Protein AF-A0A978W313-F1 (afdb_monomer_lite)

Secondary structure (DSSP, 8-state):
-HHHHHHTT----B-SSTTSPPB-EEE-SS-EEE---SSHHHHHHHHHHHHHTHHHHHHHHHHHHHHHHHTTTSHHHHHHHHHH-----GGGSS--TTSGGG---B-SSSGGGS---GGGGB-TTSSSB-HHHHHHHB-HHHHHHHHTSPPPSS-PPP----TTSTT----HHHHHHHHTHHHH-S-HHHHHHHHHHHHHHHHHTSTT----TT---SSHHHHHHIIIIIIHHHS-HHHHHHHHHHHHHHHHHHHHHHHHHHHH-PPP-HHHHHHHHHHHHHHHHHHHS-----S------------PPPTT--EEEEEEEEETTEEEEEEEEE-TT--EEEEEEEEE--S-HHHHHHHHHHHHHHHHHHH-

Structure (mmCIF, N/CA/C/O backbone):
data_AF-A0A978W313-F1
#
_entry.id   AF-A0A978W313-F1
#
loop_
_atom_site.group_PDB
_atom_site.id
_atom_site.type_symbol
_atom_site.label_atom_id
_atom_site.label_alt_id
_atom_site.label_comp_id
_atom_site.label_asym_id
_atom_site.label_entity_id
_atom_site.label_seq_id
_atom_site.pdbx_PDB_ins_code
_atom_site.Cartn_x
_atom_site.Cartn_y
_atom_site.Cartn_z
_atom_site.occupancy
_atom_site.B_iso_or_equiv
_atom_site.auth_seq_id
_atom_site.auth_comp_id
_atom_site.auth_asym_id
_atom_site.auth_atom_id
_atom_site.pdbx_PDB_model_num
ATOM 1 N N . MET A 1 1 ? -7.502 -7.778 6.133 1.00 58.84 1 MET A N 1
ATOM 2 C CA . MET A 1 1 ? -8.587 -8.433 5.361 1.00 58.84 1 MET A CA 1
ATOM 3 C C . MET A 1 1 ? -9.186 -9.609 6.117 1.00 58.84 1 MET A C 1
ATOM 5 O O . MET A 1 1 ? -10.379 -9.561 6.375 1.00 58.84 1 MET A O 1
ATOM 9 N N . LEU A 1 2 ? -8.384 -10.589 6.550 1.00 59.09 2 LEU A N 1
ATOM 10 C CA . LEU A 1 2 ? -8.854 -11.732 7.353 1.00 59.09 2 LEU A CA 1
ATOM 11 C C . LEU A 1 2 ? -9.586 -11.301 8.641 1.00 59.09 2 LEU A C 1
ATOM 13 O O . LEU A 1 2 ? -10.737 -11.677 8.829 1.00 59.09 2 LEU A O 1
ATOM 17 N N . ALA A 1 3 ? -9.011 -10.371 9.413 1.00 57.75 3 ALA A N 1
ATOM 18 C CA . ALA A 1 3 ? -9.656 -9.791 10.601 1.00 57.75 3 ALA A CA 1
ATOM 19 C C . ALA A 1 3 ? -11.014 -9.093 10.327 1.00 57.75 3 ALA A C 1
ATOM 21 O O . ALA A 1 3 ? -11.896 -9.071 11.182 1.00 57.75 3 ALA A O 1
ATOM 22 N N . MET A 1 4 ? -11.232 -8.534 9.124 1.00 57.56 4 MET A N 1
ATOM 23 C CA . MET A 1 4 ? -12.534 -7.938 8.767 1.00 57.56 4 MET A CA 1
ATOM 24 C C . MET A 1 4 ? -13.593 -9.003 8.473 1.00 57.56 4 MET A C 1
ATOM 26 O O . MET A 1 4 ? -14.766 -8.793 8.774 1.00 57.56 4 MET A O 1
ATOM 30 N N . GLU A 1 5 ? -13.210 -10.118 7.852 1.00 61.94 5 GLU A N 1
ATOM 31 C CA . GLU A 1 5 ? -14.135 -11.220 7.570 1.00 61.94 5 GLU A CA 1
ATOM 32 C C . GLU A 1 5 ? -14.443 -12.036 8.842 1.00 61.94 5 GLU A C 1
ATOM 34 O O . GLU A 1 5 ? -15.573 -12.494 9.020 1.00 61.94 5 GLU A O 1
ATOM 39 N N . GLU A 1 6 ? -13.491 -12.121 9.775 1.00 64.06 6 GLU A N 1
ATOM 40 C CA . GLU A 1 6 ? -13.690 -12.634 11.136 1.00 64.06 6 GLU A CA 1
ATOM 41 C C . GLU A 1 6 ? -14.713 -11.794 11.915 1.00 64.06 6 GLU A C 1
ATOM 43 O O . GLU A 1 6 ? -15.709 -12.325 12.408 1.00 64.06 6 GLU A O 1
ATOM 48 N N . HIS A 1 7 ? -14.561 -10.465 11.926 1.00 62.34 7 HIS A N 1
ATOM 49 C CA . HIS A 1 7 ? -15.520 -9.565 12.581 1.00 62.34 7 HIS A CA 1
ATOM 50 C C . HIS A 1 7 ? -16.930 -9.640 11.959 1.00 62.34 7 HIS A C 1
ATOM 52 O O . HIS A 1 7 ? -17.936 -9.361 12.613 1.00 62.34 7 HIS A O 1
ATOM 58 N N . ARG A 1 8 ? -17.036 -10.039 10.686 1.00 68.25 8 ARG A N 1
ATOM 59 C CA . ARG A 1 8 ? -18.315 -10.261 9.989 1.00 68.25 8 ARG A CA 1
ATOM 60 C C . ARG A 1 8 ? -18.919 -11.645 10.257 1.00 68.25 8 ARG A C 1
ATOM 62 O O . ARG A 1 8 ? -19.928 -11.972 9.637 1.00 68.25 8 ARG A O 1
ATOM 69 N N . ARG A 1 9 ? -18.314 -12.455 11.142 1.00 62.94 9 ARG A N 1
ATOM 70 C CA . ARG A 1 9 ? -18.667 -13.864 11.413 1.00 62.94 9 ARG A CA 1
ATOM 71 C C . ARG A 1 9 ? -18.740 -14.719 10.147 1.00 62.94 9 ARG A C 1
ATOM 73 O O . ARG A 1 9 ? -19.507 -15.673 10.062 1.00 62.94 9 ARG A O 1
ATOM 80 N N . LYS A 1 10 ? -17.960 -14.356 9.128 1.00 63.09 10 LYS A N 1
ATOM 81 C CA . LYS A 1 10 ? -17.896 -15.097 7.865 1.00 63.09 10 LYS A CA 1
ATOM 82 C C . LYS A 1 10 ? -16.878 -16.233 7.908 1.00 63.09 10 LYS A C 1
ATOM 84 O O . LYS A 1 10 ? -16.939 -17.086 7.026 1.00 63.09 10 LYS A O 1
ATOM 89 N N . PHE A 1 11 ? -16.013 -16.231 8.924 1.00 66.12 11 PHE A N 1
ATOM 90 C CA . PHE A 1 11 ? -15.113 -17.314 9.297 1.00 66.12 11 PHE A CA 1
ATOM 91 C C . PHE A 1 11 ? -15.456 -17.811 10.690 1.00 66.12 11 PHE A C 1
ATOM 93 O O . PHE A 1 11 ? -15.598 -17.018 11.621 1.00 66.12 11 PHE A O 1
ATOM 100 N N . HIS A 1 12 ? -15.598 -19.127 10.810 1.00 71.31 12 HIS A N 1
ATOM 101 C CA . HIS A 1 12 ? -15.967 -19.752 12.071 1.00 71.31 12 HIS A CA 1
ATOM 102 C C . HIS A 1 12 ? -14.754 -20.141 12.915 1.00 71.31 12 HIS A C 1
ATOM 104 O O . HIS A 1 12 ? -14.934 -20.316 14.111 1.00 71.31 12 HIS A O 1
ATOM 110 N N . GLY A 1 13 ? -13.552 -20.246 12.336 1.00 69.69 13 GLY A N 1
ATOM 111 C CA . GLY A 1 13 ? -12.327 -20.590 13.064 1.00 69.69 13 GLY A CA 1
ATOM 112 C C . GLY A 1 13 ? -12.414 -21.902 13.850 1.00 69.69 13 GLY A C 1
ATOM 113 O O . GLY A 1 13 ? -13.346 -22.692 13.690 1.00 69.69 13 GLY A O 1
ATOM 114 N N . ILE A 1 14 ? -11.433 -22.128 14.719 1.00 72.88 14 ILE A N 1
ATOM 115 C CA . ILE A 1 14 ? -11.430 -23.218 15.699 1.00 72.88 14 ILE A CA 1
ATOM 116 C C . ILE A 1 14 ? -11.275 -22.617 17.094 1.00 72.88 14 ILE A C 1
ATOM 118 O O . ILE A 1 14 ? -10.479 -21.706 17.318 1.00 72.88 14 ILE A O 1
ATOM 122 N N . LYS A 1 15 ? -12.049 -23.140 18.047 1.00 70.50 15 LYS A N 1
ATOM 123 C CA . LYS A 1 15 ? -11.804 -22.931 19.473 1.00 70.50 15 LYS A CA 1
ATOM 124 C C . LYS A 1 15 ? -11.028 -24.120 20.005 1.00 70.50 15 LYS A C 1
ATOM 126 O O . LYS A 1 15 ? -11.505 -25.245 19.908 1.00 70.50 15 LYS A O 1
ATOM 131 N N . VAL A 1 16 ? -9.866 -23.857 20.592 1.00 67.38 16 VAL A N 1
ATOM 132 C CA . VAL A 1 16 ? -9.040 -24.901 21.217 1.00 67.38 16 VAL A CA 1
ATOM 133 C C . VAL A 1 16 ? -9.727 -25.452 22.473 1.00 67.38 16 VAL A C 1
ATOM 135 O O . VAL A 1 16 ? -9.708 -26.650 22.717 1.00 67.38 16 VAL A O 1
ATOM 138 N N . VAL A 1 17 ? -10.410 -24.586 23.227 1.00 59.19 17 VAL A N 1
ATOM 139 C CA . VAL A 1 17 ? -11.295 -24.946 24.347 1.00 59.19 17 VAL A CA 1
ATOM 140 C C . VAL A 1 17 ? -12.522 -24.020 24.360 1.00 59.19 17 VAL A C 1
ATOM 142 O O . VAL A 1 17 ? -12.449 -22.924 23.800 1.00 59.19 17 VAL A O 1
ATOM 145 N N . PRO A 1 18 ? -13.655 -24.382 24.995 1.00 59.53 18 PRO A N 1
ATOM 146 C CA . PRO A 1 18 ? -14.904 -23.604 24.915 1.00 59.53 18 PRO A CA 1
ATOM 147 C C . PRO A 1 18 ? -14.772 -22.117 25.299 1.00 59.53 18 PRO A C 1
ATOM 149 O O . PRO A 1 18 ? -15.447 -21.253 24.724 1.00 59.53 18 PRO A O 1
ATOM 152 N N . ILE A 1 19 ? -13.866 -21.834 26.239 1.00 67.69 19 ILE A N 1
ATOM 153 C CA . ILE A 1 19 ? -13.587 -20.508 26.807 1.00 67.69 19 ILE A CA 1
ATOM 154 C C . ILE A 1 19 ? -12.507 -19.758 26.002 1.00 67.69 19 ILE A C 1
ATOM 156 O O . ILE A 1 19 ? -12.371 -18.545 26.132 1.00 67.69 19 ILE A O 1
ATOM 160 N N . ALA A 1 20 ? -11.752 -20.455 25.146 1.00 67.56 20 ALA A N 1
ATOM 161 C CA . ALA A 1 20 ? -10.679 -19.844 24.374 1.00 67.56 20 ALA A CA 1
ATOM 162 C C . ALA A 1 20 ? -11.219 -18.908 23.281 1.00 67.56 20 ALA A C 1
ATOM 164 O O . ALA A 1 20 ? -12.317 -19.132 22.740 1.00 67.56 20 ALA A O 1
ATOM 165 N N . PRO A 1 21 ? -10.432 -17.874 22.928 1.00 67.12 21 PRO A N 1
ATOM 166 C CA . PRO A 1 21 ? -10.720 -17.045 21.772 1.00 67.12 21 PRO A CA 1
ATOM 167 C C . PRO A 1 21 ? -10.776 -17.899 20.502 1.00 67.12 21 PRO A C 1
ATOM 169 O O . PRO A 1 21 ? -10.097 -18.918 20.365 1.00 67.12 21 PRO A O 1
ATOM 172 N N . LEU A 1 22 ? -11.638 -17.479 19.581 1.00 74.00 22 LEU A N 1
ATOM 173 C CA . LEU A 1 22 ? -11.779 -18.097 18.272 1.00 74.00 22 LEU A CA 1
ATOM 174 C C . LEU A 1 22 ? -10.496 -17.851 17.472 1.00 74.00 22 LEU A C 1
ATOM 176 O O . LEU A 1 22 ? -10.120 -16.698 17.283 1.00 74.00 22 LEU A O 1
ATOM 180 N N . VAL A 1 23 ? -9.839 -18.907 16.998 1.00 76.69 23 VAL A N 1
ATOM 181 C CA . VAL A 1 23 ? -8.645 -18.786 16.155 1.00 76.69 23 VAL A CA 1
ATOM 182 C C . VAL A 1 23 ? -9.053 -19.010 14.705 1.00 76.69 23 VAL A C 1
ATOM 184 O O . VAL A 1 23 ? -9.463 -20.107 14.331 1.00 76.69 23 VAL A O 1
ATOM 187 N N . THR A 1 24 ? -8.968 -17.967 13.882 1.00 69.50 24 THR A N 1
ATOM 188 C CA . THR A 1 24 ? -9.291 -18.031 12.443 1.00 69.50 24 THR A CA 1
ATOM 189 C C . THR A 1 24 ? -8.048 -18.015 11.553 1.00 69.50 24 THR A C 1
ATOM 191 O O . THR A 1 24 ? -8.071 -18.530 10.436 1.00 69.50 24 THR A O 1
ATOM 194 N N . HIS A 1 25 ? -6.951 -17.431 12.030 1.00 70.00 25 HIS A N 1
ATOM 195 C CA . HIS A 1 25 ? -5.686 -17.357 11.312 1.00 70.00 25 HIS A CA 1
ATOM 196 C C . HIS A 1 25 ? -4.523 -17.220 12.298 1.00 70.00 25 HIS A C 1
ATOM 198 O O . HIS A 1 25 ? -4.635 -16.509 13.294 1.00 70.00 25 HIS A O 1
ATOM 204 N N . LEU A 1 26 ? -3.407 -17.886 12.006 1.00 71.62 26 LEU A N 1
ATOM 205 C CA . LEU A 1 26 ? -2.127 -17.691 12.684 1.00 71.62 26 LEU A CA 1
ATOM 206 C C . LEU A 1 26 ? -1.134 -17.153 11.660 1.00 71.62 26 LEU A C 1
ATOM 208 O O . LEU A 1 26 ? -0.977 -17.723 10.580 1.00 71.62 26 LEU A O 1
ATOM 212 N N . LEU A 1 27 ? -0.512 -16.028 11.996 1.00 60.97 27 LEU A N 1
ATOM 213 C CA . LEU A 1 27 ? 0.481 -15.360 11.167 1.00 60.97 27 LEU A CA 1
ATOM 214 C C . LEU A 1 27 ? 1.849 -15.583 11.807 1.00 60.97 27 LEU A C 1
ATOM 216 O O . LEU A 1 27 ? 2.130 -15.028 12.868 1.00 60.97 27 LEU A O 1
ATOM 220 N N . PHE A 1 28 ? 2.678 -16.390 11.160 1.00 60.75 28 PHE A N 1
ATOM 221 C CA . PHE A 1 28 ? 4.111 -16.454 11.409 1.00 60.75 28 PHE A CA 1
ATOM 222 C C . PHE A 1 28 ? 4.836 -15.577 10.382 1.00 60.75 28 PHE A C 1
ATOM 224 O O . PHE A 1 28 ? 4.222 -15.049 9.454 1.00 60.75 28 PHE A O 1
ATOM 231 N N . VAL A 1 29 ? 6.140 -15.370 10.573 1.00 39.69 29 VAL A N 1
ATOM 232 C CA . VAL A 1 29 ? 6.944 -14.513 9.684 1.00 39.69 29 VAL A CA 1
ATOM 233 C C . VAL A 1 29 ? 6.924 -15.033 8.241 1.00 39.69 29 VAL A C 1
ATOM 235 O O . VAL A 1 29 ? 6.781 -14.226 7.325 1.00 39.69 29 VAL A O 1
ATOM 238 N N . ASP A 1 30 ? 6.973 -16.357 8.058 1.00 49.28 30 ASP A N 1
ATOM 239 C CA . ASP A 1 30 ? 7.012 -17.001 6.738 1.00 49.28 30 ASP A CA 1
ATOM 240 C C . ASP A 1 30 ? 5.744 -17.816 6.411 1.00 49.28 30 ASP A C 1
ATOM 242 O O . ASP A 1 30 ? 5.423 -18.003 5.237 1.00 49.28 30 ASP A O 1
ATOM 246 N N . ASP A 1 31 ? 4.974 -18.230 7.427 1.00 65.06 31 ASP A N 1
ATOM 247 C CA . ASP A 1 31 ? 3.817 -19.117 7.269 1.00 65.06 31 ASP A CA 1
ATOM 248 C C . ASP A 1 31 ? 2.498 -18.470 7.699 1.00 65.06 31 ASP A C 1
ATOM 250 O O . ASP A 1 31 ? 2.396 -17.793 8.725 1.00 65.06 31 ASP A O 1
ATOM 254 N N . ILE A 1 32 ? 1.437 -18.749 6.940 1.00 70.56 32 ILE A N 1
ATOM 255 C CA . ILE A 1 32 ? 0.066 -18.400 7.315 1.00 70.56 32 ILE A CA 1
ATOM 256 C C . ILE A 1 32 ? -0.742 -19.685 7.436 1.00 70.56 32 ILE A C 1
ATOM 258 O O . ILE A 1 32 ? -0.996 -20.365 6.443 1.00 70.56 32 ILE A O 1
ATOM 262 N N . ILE A 1 33 ? -1.209 -19.980 8.648 1.00 73.75 33 ILE A N 1
ATOM 263 C CA . ILE A 1 33 ? -2.152 -21.074 8.884 1.00 73.75 33 ILE A CA 1
ATOM 264 C C . ILE A 1 33 ? -3.555 -20.478 8.896 1.00 73.75 33 ILE A C 1
ATOM 266 O O . ILE A 1 33 ? -3.909 -19.703 9.786 1.00 73.75 33 ILE A O 1
ATOM 270 N N . LEU A 1 34 ? -4.353 -20.829 7.888 1.00 73.62 34 LEU A N 1
ATOM 271 C CA . LEU A 1 34 ? -5.753 -20.424 7.779 1.00 73.62 34 LEU A CA 1
ATOM 272 C C . LEU A 1 34 ? -6.642 -21.533 8.327 1.00 73.62 34 LEU A C 1
ATOM 274 O O . LEU A 1 34 ? -6.532 -22.687 7.918 1.00 73.62 34 LEU A O 1
ATOM 278 N N . VAL A 1 35 ? -7.531 -21.172 9.248 1.00 74.12 35 VAL A N 1
ATOM 279 C CA . VAL A 1 35 ? -8.344 -22.126 9.996 1.00 74.12 35 VAL A CA 1
ATOM 280 C C . VAL A 1 35 ? -9.823 -21.818 9.773 1.00 74.12 35 VAL A C 1
ATOM 282 O O . VAL A 1 35 ? -10.309 -20.732 10.089 1.00 74.12 35 VAL A O 1
ATOM 285 N N . GLY A 1 36 ? -10.558 -22.786 9.229 1.00 73.19 36 GLY A N 1
ATOM 286 C CA . GLY A 1 36 ? -11.978 -22.650 8.915 1.00 73.19 36 GLY A CA 1
ATOM 287 C C . GLY A 1 36 ? -12.652 -24.002 8.715 1.00 73.19 36 GLY A C 1
ATOM 288 O O . GLY A 1 36 ? -12.003 -25.047 8.737 1.00 73.19 36 GLY A O 1
ATOM 289 N N . ARG A 1 37 ? -13.972 -23.992 8.532 1.00 75.44 37 ARG A N 1
ATOM 290 C CA . ARG A 1 37 ? -14.728 -25.211 8.237 1.00 75.44 37 ARG A CA 1
ATOM 291 C C . ARG A 1 37 ? -14.427 -25.671 6.813 1.00 75.44 37 ARG A C 1
ATOM 293 O O . ARG A 1 37 ? -14.340 -24.860 5.893 1.00 75.44 37 ARG A O 1
ATOM 300 N N . ALA A 1 38 ? -14.366 -26.984 6.619 1.00 78.56 38 ALA A N 1
ATOM 301 C CA . ALA A 1 38 ? -14.218 -27.603 5.305 1.00 78.56 38 ALA A CA 1
ATOM 302 C C . ALA A 1 38 ? -15.540 -27.548 4.510 1.00 78.56 38 ALA A C 1
ATOM 304 O O . ALA A 1 38 ? -16.194 -28.564 4.295 1.00 78.56 38 ALA A O 1
ATOM 305 N N . ASN A 1 39 ? -15.977 -26.347 4.114 1.00 83.56 39 ASN A N 1
ATOM 306 C CA . ASN A 1 39 ? -17.132 -26.154 3.237 1.00 83.56 39 ASN A CA 1
ATOM 307 C C . ASN A 1 39 ? -16.820 -25.177 2.096 1.00 83.56 39 ASN A C 1
ATOM 309 O O . ASN A 1 39 ? -16.032 -24.243 2.246 1.00 83.56 39 ASN A O 1
ATOM 313 N N . VAL A 1 40 ? -17.496 -25.377 0.961 1.00 78.12 40 VAL A N 1
ATOM 314 C CA . VAL A 1 40 ? -17.268 -24.638 -0.295 1.00 78.12 40 VAL A CA 1
ATOM 315 C C . VAL A 1 40 ? -17.395 -23.123 -0.108 1.00 78.12 40 VAL A C 1
ATOM 317 O O . VAL A 1 40 ? -16.664 -22.350 -0.723 1.00 78.12 40 VAL A O 1
ATOM 320 N N . GLN A 1 41 ? -18.298 -22.683 0.766 1.00 76.12 41 GLN A N 1
ATOM 321 C CA . GLN A 1 41 ? -18.595 -21.271 0.968 1.00 76.12 41 GLN A CA 1
ATOM 322 C C . GLN A 1 41 ? -17.488 -20.545 1.750 1.00 76.12 41 GLN A C 1
ATOM 324 O O . GLN A 1 41 ? -17.134 -19.416 1.407 1.00 76.12 41 GLN A O 1
ATOM 329 N N . GLU A 1 42 ? -16.905 -21.185 2.767 1.00 74.50 42 GLU A N 1
ATOM 330 C CA . GLU A 1 42 ? -15.727 -20.682 3.481 1.00 74.50 42 GLU A CA 1
ATOM 331 C C . GLU A 1 42 ? -14.464 -20.781 2.624 1.00 74.50 42 GLU A C 1
ATOM 333 O O . GLU A 1 42 ? -13.702 -19.815 2.566 1.00 74.50 42 GLU A O 1
ATOM 338 N N . SER A 1 43 ? -14.281 -21.874 1.875 1.00 73.81 43 SER A N 1
ATOM 339 C CA . SER A 1 43 ? -13.158 -22.029 0.942 1.00 73.81 43 SER A CA 1
ATOM 340 C C . SER A 1 43 ? -13.157 -20.952 -0.148 1.00 73.81 43 SER A C 1
ATOM 342 O O . SER A 1 43 ? -12.122 -20.335 -0.398 1.00 73.81 43 SER A O 1
ATOM 344 N N . ALA A 1 44 ? -14.312 -20.648 -0.749 1.00 70.81 44 ALA A N 1
ATOM 345 C CA . ALA A 1 44 ? -14.433 -19.587 -1.751 1.00 70.81 44 ALA A CA 1
ATOM 346 C C . ALA A 1 44 ? -14.087 -18.201 -1.179 1.00 70.81 44 ALA A C 1
ATOM 348 O O . ALA A 1 44 ? -13.467 -17.381 -1.854 1.00 70.81 44 ALA A O 1
ATOM 349 N N . ARG A 1 45 ? -14.436 -17.941 0.087 1.00 70.00 45 ARG A N 1
ATOM 350 C CA . ARG A 1 45 ? -14.105 -16.682 0.775 1.00 70.00 45 ARG A CA 1
ATOM 351 C C . ARG A 1 45 ? -12.633 -16.584 1.160 1.00 70.00 45 ARG A C 1
ATOM 353 O O . ARG A 1 45 ? -12.068 -15.497 1.058 1.00 70.00 45 ARG A O 1
ATOM 360 N N . LEU A 1 46 ? -12.008 -17.682 1.590 1.00 70.62 46 LEU A N 1
ATOM 361 C CA . LEU A 1 46 ? -10.556 -17.731 1.806 1.00 70.62 46 LEU A CA 1
ATOM 362 C C . LEU A 1 46 ? -9.822 -17.442 0.500 1.00 70.62 46 LEU A C 1
ATOM 364 O O . LEU A 1 46 ? -8.928 -16.598 0.473 1.00 70.62 46 LEU A O 1
ATOM 368 N N . LEU A 1 47 ? -10.260 -18.069 -0.592 1.00 69.00 47 LEU A N 1
ATOM 369 C CA . LEU A 1 47 ? -9.700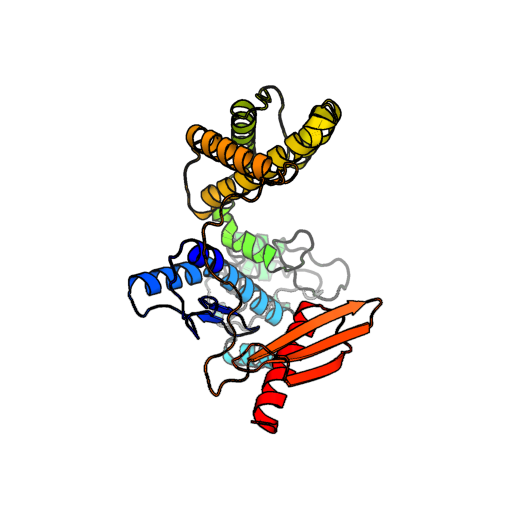 -17.836 -1.915 1.00 69.00 47 LEU A CA 1
ATOM 370 C C . LEU A 1 47 ? -9.864 -16.373 -2.348 1.00 69.00 47 LEU A C 1
ATOM 372 O O . LEU A 1 47 ? -8.923 -15.791 -2.874 1.00 69.00 47 LEU A O 1
ATOM 376 N N . ASP A 1 48 ? -11.008 -15.747 -2.072 1.00 66.38 48 ASP A N 1
ATOM 377 C CA . ASP A 1 48 ? -11.229 -14.322 -2.335 1.00 66.38 48 ASP A CA 1
ATOM 378 C C . ASP A 1 48 ? -10.334 -13.408 -1.472 1.00 66.38 48 ASP A C 1
ATOM 380 O O . ASP A 1 48 ? -9.784 -12.422 -1.955 1.00 66.38 48 ASP A O 1
ATOM 384 N N . CYS A 1 49 ? -10.106 -13.737 -0.196 1.00 66.62 49 CYS A N 1
ATOM 385 C CA . CYS A 1 49 ? -9.126 -13.037 0.648 1.00 66.62 49 CYS A CA 1
ATOM 386 C C . CYS A 1 49 ? -7.701 -13.128 0.086 1.00 66.62 49 CYS A C 1
ATOM 388 O O . CYS A 1 49 ? -6.996 -12.120 0.052 1.00 66.62 49 CYS A O 1
ATOM 390 N N . ILE A 1 50 ? -7.292 -14.318 -0.359 1.00 67.69 50 ILE A N 1
ATOM 391 C CA . ILE A 1 50 ? -5.971 -14.557 -0.954 1.00 67.69 50 ILE A CA 1
ATOM 392 C C . ILE A 1 50 ? -5.854 -13.814 -2.289 1.00 67.69 50 ILE A C 1
ATOM 394 O O . ILE A 1 50 ? -4.855 -13.143 -2.534 1.00 67.69 50 ILE A O 1
ATOM 398 N N . ARG A 1 51 ? -6.899 -13.844 -3.122 1.00 64.00 51 ARG A N 1
ATOM 399 C CA . ARG A 1 51 ? -6.958 -13.104 -4.391 1.00 64.00 5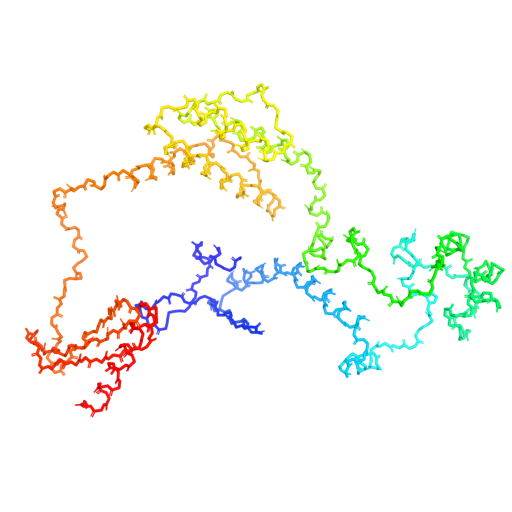1 ARG A CA 1
ATOM 400 C C . ARG A 1 51 ? -6.896 -11.595 -4.184 1.00 64.00 51 ARG A C 1
ATOM 402 O O . ARG A 1 51 ? -6.211 -10.916 -4.934 1.00 64.00 51 ARG A O 1
ATOM 409 N N . ARG A 1 52 ? -7.515 -11.062 -3.129 1.00 63.53 52 ARG A N 1
ATOM 410 C CA . ARG A 1 52 ? -7.376 -9.641 -2.763 1.00 63.53 52 ARG A CA 1
ATOM 411 C C . ARG A 1 52 ? -5.968 -9.279 -2.271 1.00 63.53 52 ARG A C 1
ATOM 413 O O . ARG A 1 52 ? -5.596 -8.112 -2.319 1.00 63.53 52 ARG A O 1
ATOM 420 N N . ALA A 1 53 ? -5.180 -10.250 -1.809 1.00 68.62 53 ALA A N 1
ATOM 421 C CA . ALA A 1 53 ? -3.760 -10.069 -1.508 1.00 68.62 53 ALA A CA 1
ATOM 422 C C . ALA A 1 53 ? -2.853 -10.291 -2.733 1.00 68.62 53 ALA A C 1
ATOM 424 O O . ALA A 1 53 ? -1.658 -10.019 -2.641 1.00 68.62 53 ALA A O 1
ATOM 425 N N . ALA A 1 54 ? -3.389 -10.733 -3.880 1.00 73.25 54 ALA A N 1
ATOM 426 C CA . ALA A 1 54 ? -2.601 -11.002 -5.083 1.00 73.25 54 ALA A CA 1
ATOM 427 C C . ALA A 1 54 ? -1.813 -9.770 -5.542 1.00 73.25 54 ALA A C 1
ATOM 429 O O . ALA A 1 54 ? -0.640 -9.892 -5.878 1.00 73.25 54 ALA A O 1
ATOM 430 N N . ASP A 1 55 ? -2.407 -8.579 -5.454 1.00 71.62 55 ASP A N 1
ATOM 431 C CA . ASP A 1 55 ? -1.731 -7.324 -5.797 1.00 71.62 55 ASP A CA 1
ATOM 432 C C . ASP A 1 55 ? -0.520 -7.045 -4.880 1.00 71.62 55 ASP A C 1
ATOM 434 O O . ASP A 1 55 ? 0.527 -6.575 -5.326 1.00 71.62 55 ASP A O 1
ATOM 438 N N . PHE A 1 56 ? -0.633 -7.372 -3.587 1.00 77.12 56 PHE A N 1
ATOM 439 C CA . PHE A 1 56 ? 0.482 -7.286 -2.638 1.00 77.12 56 PHE A CA 1
ATOM 440 C C . PHE A 1 56 ? 1.537 -8.355 -2.913 1.00 77.12 56 PHE A C 1
ATOM 442 O O . PHE A 1 56 ? 2.727 -8.053 -2.874 1.00 77.12 56 PHE A O 1
ATOM 449 N N . ASN A 1 57 ? 1.121 -9.581 -3.232 1.00 80.12 57 ASN A N 1
ATOM 450 C CA . ASN A 1 57 ? 2.033 -10.663 -3.592 1.00 80.12 57 ASN A CA 1
ATOM 451 C C . ASN A 1 57 ? 2.833 -10.306 -4.850 1.00 80.12 57 ASN A C 1
ATOM 453 O O . ASN A 1 57 ? 4.040 -10.517 -4.875 1.00 80.12 57 ASN A O 1
ATOM 457 N N . LEU A 1 58 ? 2.201 -9.686 -5.849 1.00 81.12 58 LEU A N 1
ATOM 458 C CA . LEU A 1 58 ? 2.881 -9.157 -7.032 1.00 81.12 58 LEU A CA 1
ATOM 459 C C . LEU A 1 58 ? 3.892 -8.062 -6.664 1.00 81.12 58 LEU A C 1
ATOM 461 O O . LEU A 1 58 ? 5.019 -8.084 -7.153 1.00 81.12 58 LEU A O 1
ATOM 465 N N . ALA A 1 59 ? 3.553 -7.157 -5.742 1.00 84.94 59 ALA A N 1
ATOM 466 C CA . ALA A 1 59 ? 4.501 -6.155 -5.252 1.00 84.94 59 ALA A CA 1
ATOM 467 C C . ALA A 1 59 ? 5.685 -6.779 -4.476 1.00 84.94 59 ALA A C 1
ATOM 469 O O . ALA A 1 59 ? 6.817 -6.295 -4.564 1.00 84.94 59 ALA A O 1
ATOM 470 N N . PHE A 1 60 ? 5.462 -7.872 -3.739 1.00 82.44 60 PHE A N 1
ATOM 471 C CA . PHE A 1 60 ? 6.531 -8.637 -3.089 1.00 82.44 60 PHE A CA 1
ATOM 472 C C . PHE A 1 60 ? 7.386 -9.423 -4.089 1.00 82.44 60 PHE A C 1
ATOM 474 O O . PHE A 1 60 ? 8.607 -9.461 -3.935 1.00 82.44 60 PHE A O 1
ATOM 481 N N . LEU A 1 61 ? 6.790 -9.976 -5.145 1.00 83.62 61 LEU A N 1
ATOM 482 C CA . LEU A 1 61 ? 7.527 -10.580 -6.255 1.00 83.62 61 LEU A CA 1
ATOM 483 C C . LEU A 1 61 ? 8.387 -9.535 -6.974 1.00 83.62 61 LEU A C 1
ATOM 485 O O . LEU A 1 61 ? 9.557 -9.796 -7.240 1.00 83.62 61 LEU A O 1
ATOM 489 N N . ALA A 1 62 ? 7.870 -8.322 -7.189 1.00 85.25 62 ALA A N 1
ATOM 490 C CA . ALA A 1 62 ? 8.656 -7.209 -7.718 1.00 85.25 62 ALA A CA 1
ATOM 491 C C . ALA A 1 62 ? 9.835 -6.853 -6.795 1.00 85.25 62 ALA A C 1
ATOM 493 O O . ALA A 1 62 ? 10.940 -6.613 -7.273 1.00 85.25 62 ALA A O 1
ATOM 494 N N . LYS A 1 63 ? 9.651 -6.903 -5.465 1.00 86.56 63 LYS A N 1
ATOM 495 C CA . LYS A 1 63 ? 10.751 -6.735 -4.497 1.00 86.56 63 LYS A CA 1
ATOM 496 C C . LYS A 1 63 ? 11.798 -7.842 -4.619 1.00 86.56 63 LYS A C 1
ATOM 498 O O . LYS A 1 63 ? 12.994 -7.555 -4.527 1.00 86.56 63 LYS A O 1
ATOM 503 N N . LEU A 1 64 ? 11.375 -9.091 -4.811 1.00 84.12 64 LEU A N 1
ATOM 504 C CA . LEU A 1 64 ? 12.287 -10.213 -5.028 1.00 84.12 64 LEU A CA 1
ATOM 505 C C . LEU A 1 64 ? 13.088 -10.007 -6.322 1.00 84.12 64 LEU A C 1
ATOM 507 O O . LEU A 1 64 ? 14.314 -10.075 -6.288 1.00 84.12 64 LEU A O 1
ATOM 511 N N . GLY A 1 65 ? 12.414 -9.651 -7.420 1.00 84.88 65 GLY A N 1
ATOM 512 C CA . GLY A 1 65 ? 13.039 -9.327 -8.705 1.00 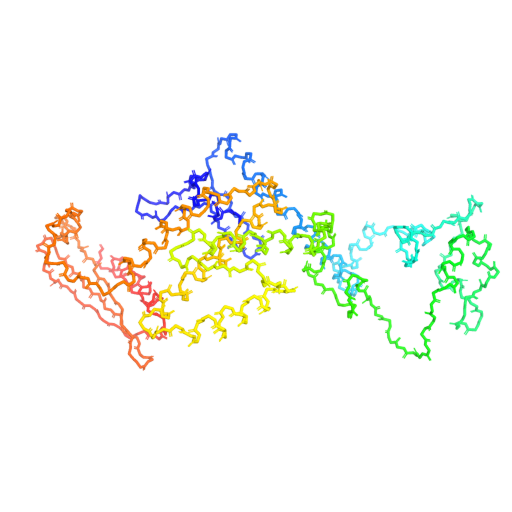84.88 65 GLY A CA 1
ATOM 513 C C . GLY A 1 65 ? 14.025 -8.161 -8.605 1.00 84.88 65 GLY A C 1
ATOM 514 O O . GLY A 1 65 ? 15.162 -8.271 -9.056 1.00 84.88 65 GLY A O 1
ATOM 515 N N . TRP A 1 66 ? 13.650 -7.085 -7.909 1.00 86.50 66 TRP A N 1
ATOM 516 C CA . TRP A 1 66 ? 14.548 -5.967 -7.611 1.00 86.50 66 TRP A CA 1
ATOM 517 C C . TRP A 1 66 ? 15.776 -6.415 -6.812 1.00 86.50 66 TRP A C 1
ATOM 519 O O . TRP A 1 66 ? 16.901 -6.015 -7.099 1.00 86.50 66 TRP A O 1
ATOM 529 N N . THR A 1 67 ? 15.582 -7.292 -5.824 1.00 84.62 67 THR A N 1
ATOM 530 C CA . THR A 1 67 ? 16.679 -7.835 -5.013 1.00 84.62 67 THR A CA 1
ATOM 531 C C . THR A 1 67 ? 17.626 -8.682 -5.859 1.00 84.62 67 THR A C 1
ATOM 533 O O . THR A 1 67 ? 18.837 -8.576 -5.669 1.00 84.62 67 THR A O 1
ATOM 536 N N . MET A 1 68 ? 17.100 -9.479 -6.795 1.00 84.50 68 MET A N 1
ATOM 537 C CA . MET A 1 68 ? 17.901 -10.239 -7.760 1.00 84.50 68 MET A CA 1
ATOM 538 C C . MET A 1 68 ? 18.708 -9.318 -8.675 1.00 84.50 68 MET A C 1
ATOM 540 O O . MET A 1 68 ? 19.887 -9.569 -8.907 1.00 84.50 68 MET A O 1
ATOM 544 N N . ALA A 1 69 ? 18.089 -8.250 -9.179 1.00 82.38 69 ALA A N 1
ATOM 545 C CA . ALA A 1 69 ? 18.748 -7.297 -10.061 1.00 82.38 69 ALA A CA 1
ATOM 546 C C . ALA A 1 69 ? 19.866 -6.534 -9.330 1.00 82.38 69 ALA A C 1
ATOM 548 O O . ALA A 1 69 ? 20.993 -6.482 -9.812 1.00 82.38 69 ALA A O 1
ATOM 549 N N . ALA A 1 70 ? 19.583 -6.016 -8.131 1.00 84.94 70 ALA A N 1
ATOM 550 C CA . ALA A 1 70 ? 20.518 -5.202 -7.355 1.00 84.94 70 ALA A CA 1
ATOM 551 C C . ALA A 1 70 ? 21.616 -6.007 -6.637 1.00 84.94 70 ALA A C 1
ATOM 553 O O . ALA A 1 70 ? 22.607 -5.432 -6.204 1.00 84.94 70 ALA A O 1
ATOM 554 N N . ASN A 1 71 ? 21.445 -7.321 -6.459 1.00 85.88 71 ASN A N 1
ATOM 555 C CA . ASN A 1 71 ? 22.395 -8.167 -5.729 1.00 85.88 71 ASN A CA 1
ATOM 556 C C . ASN A 1 71 ? 22.801 -9.390 -6.554 1.00 85.88 71 ASN A C 1
ATOM 558 O O . ASN A 1 71 ? 22.648 -10.529 -6.103 1.00 85.88 71 ASN A O 1
ATOM 562 N N . ILE A 1 72 ? 23.329 -9.148 -7.754 1.00 81.69 72 ILE A N 1
ATOM 563 C CA . ILE A 1 72 ? 23.764 -10.204 -8.678 1.00 81.69 72 ILE A CA 1
ATOM 564 C C . ILE A 1 72 ? 24.790 -11.166 -8.059 1.00 81.69 72 ILE A C 1
ATOM 566 O O . ILE A 1 72 ? 24.840 -12.337 -8.428 1.00 81.69 72 ILE A O 1
ATOM 570 N N . GLU A 1 73 ? 25.550 -10.698 -7.067 1.00 84.81 73 GLU A N 1
ATOM 571 C CA . GLU A 1 73 ? 26.603 -11.476 -6.419 1.00 84.81 73 GLU A CA 1
ATOM 572 C C . GLU A 1 73 ? 26.104 -12.578 -5.479 1.00 84.81 73 GLU A C 1
ATOM 574 O O . GLU A 1 73 ? 26.849 -13.509 -5.161 1.00 84.81 73 GLU A O 1
ATOM 579 N N . LYS A 1 74 ? 24.843 -12.516 -5.037 1.00 86.75 74 LYS A N 1
ATOM 580 C CA . LYS A 1 74 ? 24.299 -13.509 -4.106 1.00 86.75 74 LYS A CA 1
ATOM 581 C C . LYS A 1 74 ? 24.211 -14.879 -4.782 1.00 86.75 74 LYS A C 1
ATOM 583 O O . LYS A 1 74 ? 23.689 -15.004 -5.885 1.00 86.75 74 LYS A O 1
ATOM 588 N N . ILE A 1 75 ? 24.651 -15.926 -4.079 1.00 88.25 75 ILE A N 1
ATOM 589 C CA . ILE A 1 75 ? 24.728 -17.308 -4.596 1.00 88.25 75 ILE A CA 1
ATOM 590 C C . ILE A 1 75 ? 23.396 -17.771 -5.197 1.00 88.25 75 ILE A C 1
ATOM 592 O O . ILE A 1 75 ? 23.363 -18.265 -6.320 1.00 88.25 75 ILE A O 1
ATOM 596 N N . TRP A 1 76 ? 22.284 -17.554 -4.493 1.00 86.25 76 TRP A N 1
ATOM 597 C CA . TRP A 1 76 ? 20.960 -17.935 -4.988 1.00 86.25 76 TRP A CA 1
ATOM 598 C C . TRP A 1 76 ? 20.572 -17.177 -6.268 1.00 86.25 76 TRP A C 1
ATOM 600 O O . TRP A 1 76 ? 19.942 -17.759 -7.144 1.00 86.25 76 TRP A O 1
ATOM 610 N N . VAL A 1 77 ? 20.995 -15.918 -6.432 1.00 85.88 77 VAL A N 1
ATOM 611 C CA . VAL A 1 77 ? 20.778 -15.147 -7.667 1.00 85.88 77 VAL A CA 1
ATOM 612 C C . VAL A 1 77 ? 21.611 -15.726 -8.803 1.00 85.88 77 VAL A C 1
ATOM 614 O O . VAL A 1 77 ? 21.074 -15.927 -9.888 1.00 85.88 77 VAL A O 1
ATOM 617 N N . LYS A 1 78 ? 22.886 -16.057 -8.557 1.00 84.38 78 LYS A N 1
ATOM 618 C CA . LYS A 1 78 ? 23.758 -16.722 -9.542 1.00 84.38 78 LYS A CA 1
ATOM 619 C C . LYS A 1 78 ? 23.162 -18.051 -10.006 1.00 84.38 78 LYS A C 1
ATOM 621 O O . LYS A 1 78 ? 23.076 -18.292 -11.205 1.00 84.38 78 LYS A O 1
ATOM 626 N N . MET A 1 79 ? 22.678 -18.871 -9.071 1.00 84.56 79 MET A N 1
ATOM 627 C CA . MET A 1 79 ? 22.018 -20.144 -9.379 1.00 84.56 79 MET A CA 1
ATOM 628 C C . MET A 1 79 ? 20.722 -19.953 -10.172 1.00 84.56 79 MET A C 1
ATOM 630 O O . MET A 1 79 ? 20.503 -20.654 -11.157 1.00 84.56 79 MET A O 1
ATOM 634 N N . LEU A 1 80 ? 19.865 -19.004 -9.776 1.00 81.81 80 LEU A N 1
ATOM 635 C CA . LEU A 1 80 ? 18.627 -18.715 -10.504 1.00 81.81 80 LEU A CA 1
ATOM 636 C C . LEU A 1 80 ? 18.911 -18.183 -11.911 1.00 81.81 80 LEU A C 1
ATOM 638 O O . LEU A 1 80 ? 18.264 -18.626 -12.854 1.00 81.81 80 LEU A O 1
ATOM 642 N N . LYS A 1 81 ? 19.893 -17.289 -12.068 1.00 78.12 81 LYS A N 1
ATOM 643 C CA . LYS A 1 81 ? 20.323 -16.799 -13.382 1.00 78.12 81 LYS A CA 1
ATOM 644 C C . LYS A 1 81 ? 20.833 -17.942 -14.252 1.00 78.12 81 LYS A C 1
ATOM 646 O O . LYS A 1 81 ? 20.330 -18.111 -15.350 1.00 78.12 81 LYS A O 1
ATOM 651 N N . ALA A 1 82 ? 21.736 -18.779 -13.745 1.00 80.69 82 ALA A N 1
ATOM 652 C CA . ALA A 1 82 ? 22.261 -19.917 -14.500 1.00 80.69 82 ALA A CA 1
ATOM 653 C C . ALA A 1 82 ? 21.174 -20.934 -14.896 1.00 80.69 82 ALA A C 1
ATOM 655 O O . ALA A 1 82 ? 21.246 -21.537 -15.963 1.00 80.69 82 ALA A O 1
ATOM 656 N N . LYS A 1 83 ? 20.161 -21.134 -14.043 1.00 81.00 83 LYS A N 1
ATOM 657 C CA . LYS A 1 83 ? 19.0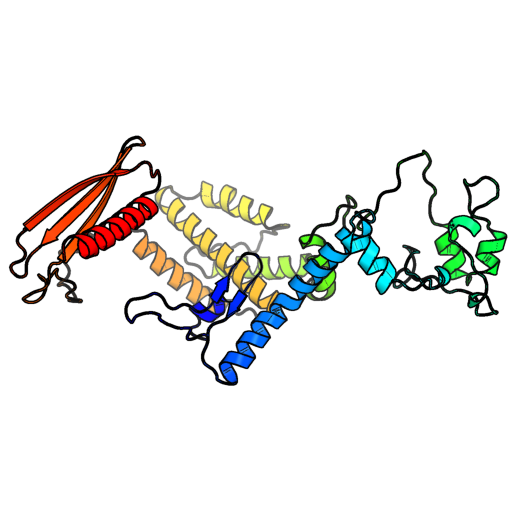80 -22.098 -14.287 1.00 81.00 83 LYS A CA 1
ATOM 658 C C . LYS A 1 83 ? 17.990 -21.569 -15.223 1.00 81.00 83 LYS A C 1
ATOM 660 O O . LYS A 1 83 ? 17.446 -22.345 -16.005 1.00 81.00 83 LYS A O 1
ATOM 665 N N . TYR A 1 84 ? 17.624 -20.294 -15.097 1.00 76.88 84 TYR A N 1
ATOM 666 C CA . TYR A 1 84 ? 16.421 -19.736 -15.726 1.00 76.88 84 TYR A CA 1
ATOM 667 C C . TYR A 1 84 ? 16.696 -18.641 -16.756 1.00 76.88 84 TYR A C 1
ATOM 669 O O . TYR A 1 84 ? 15.873 -18.449 -17.647 1.00 76.88 84 TYR A O 1
ATOM 677 N N . CYS A 1 85 ? 17.822 -17.932 -16.674 1.00 70.06 85 CYS A N 1
ATOM 678 C CA . CYS A 1 85 ? 18.212 -16.978 -17.706 1.00 70.06 85 CYS A CA 1
ATOM 679 C C . CYS A 1 85 ? 19.002 -17.730 -18.779 1.00 70.06 85 CYS A C 1
ATOM 681 O O . CYS A 1 85 ? 20.189 -18.007 -18.615 1.00 70.06 85 CYS A O 1
ATOM 683 N N . ARG A 1 86 ? 18.331 -18.081 -19.877 1.00 66.00 86 ARG A N 1
ATOM 684 C CA . ARG A 1 86 ? 19.020 -18.512 -21.097 1.00 66.00 86 ARG A CA 1
ATOM 685 C C . ARG A 1 86 ? 19.694 -17.292 -21.731 1.00 66.00 86 ARG A C 1
ATOM 687 O O . ARG A 1 86 ? 19.223 -16.169 -21.556 1.00 66.00 86 ARG A O 1
ATOM 694 N N . LEU A 1 87 ? 20.818 -17.512 -22.411 1.00 58.91 87 LEU A N 1
ATOM 695 C CA . LEU A 1 87 ? 21.512 -16.488 -23.197 1.00 58.91 87 LEU A CA 1
ATOM 696 C C . LEU A 1 87 ? 20.662 -16.141 -24.431 1.00 58.91 87 LEU A C 1
ATOM 698 O O . LEU A 1 87 ? 20.987 -16.552 -25.536 1.00 58.91 87 LEU A O 1
ATOM 702 N N . ASP A 1 88 ? 19.548 -15.442 -24.228 1.00 63.56 88 ASP A N 1
ATOM 703 C CA . ASP A 1 88 ? 18.788 -14.836 -25.319 1.00 63.56 88 ASP A CA 1
ATOM 704 C C . ASP A 1 88 ? 19.406 -13.486 -25.691 1.00 63.56 88 ASP A C 1
ATOM 706 O O . ASP A 1 88 ? 19.943 -12.765 -24.839 1.00 63.56 88 ASP A O 1
ATOM 710 N N . SER A 1 89 ? 19.329 -13.154 -26.979 1.00 73.69 89 SER A N 1
ATOM 711 C CA . SER A 1 89 ? 19.830 -11.896 -27.526 1.00 73.69 89 SER A CA 1
ATOM 712 C C . SER A 1 89 ? 19.190 -10.696 -26.827 1.00 73.69 89 SER A C 1
ATOM 714 O O . SER A 1 89 ? 17.970 -10.634 -26.643 1.00 73.69 89 SER A O 1
ATOM 716 N N . PHE A 1 90 ? 20.006 -9.698 -26.466 1.00 79.38 90 PHE A N 1
ATOM 717 C CA . PHE A 1 90 ? 19.507 -8.513 -25.762 1.00 79.38 90 PHE A CA 1
ATOM 718 C C . PHE A 1 90 ? 18.569 -7.637 -26.596 1.00 79.38 90 PHE A C 1
ATOM 720 O O . PHE A 1 90 ? 17.880 -6.766 -26.061 1.00 79.38 90 PHE A O 1
ATOM 727 N N . LEU A 1 91 ? 18.524 -7.902 -27.898 1.00 80.75 91 LEU A N 1
ATOM 728 C CA . LEU A 1 91 ? 17.683 -7.235 -28.877 1.00 80.75 91 LEU A CA 1
ATOM 729 C C . LEU A 1 91 ? 16.188 -7.362 -28.564 1.00 80.75 91 LEU A C 1
ATOM 731 O O . LEU A 1 91 ? 15.427 -6.472 -28.922 1.00 80.75 91 LEU A O 1
ATOM 735 N N . HIS A 1 92 ? 15.778 -8.411 -27.845 1.00 77.69 92 HIS A N 1
ATOM 736 C CA . HIS A 1 92 ? 14.377 -8.637 -27.467 1.00 77.69 92 HIS A CA 1
ATOM 737 C C . HIS A 1 92 ? 14.061 -8.242 -26.015 1.00 77.69 92 HIS A C 1
ATOM 739 O O . HIS A 1 92 ? 12.915 -8.374 -25.570 1.00 77.69 92 HIS A O 1
ATOM 745 N N . TYR A 1 93 ? 15.050 -7.755 -25.252 1.00 78.81 93 TYR A N 1
ATOM 746 C CA . TYR A 1 93 ? 14.847 -7.375 -23.853 1.00 78.81 93 TYR A CA 1
ATOM 747 C C . TYR A 1 93 ? 14.239 -5.970 -23.691 1.00 78.81 93 TYR A C 1
ATOM 749 O O . TYR A 1 93 ? 14.482 -5.074 -24.498 1.00 78.81 93 TYR A O 1
ATOM 757 N N . PRO A 1 94 ? 13.479 -5.742 -22.604 1.00 82.81 94 PRO A N 1
ATOM 758 C CA . PRO A 1 94 ? 12.855 -4.458 -22.302 1.00 82.81 94 PRO A CA 1
ATOM 759 C C . PRO A 1 94 ? 13.857 -3.458 -21.682 1.00 82.81 94 PRO A C 1
ATOM 761 O O . PRO A 1 94 ? 13.815 -3.204 -20.478 1.00 82.81 94 PRO A O 1
ATOM 764 N N . TRP A 1 95 ? 14.800 -2.926 -22.469 1.00 84.50 95 TRP A N 1
ATOM 765 C CA . TRP A 1 95 ? 15.872 -2.039 -21.980 1.00 84.50 95 TRP A CA 1
ATOM 766 C C . TRP A 1 95 ? 15.798 -0.578 -22.459 1.00 84.50 95 TRP A C 1
ATOM 768 O O . TRP A 1 95 ? 16.612 0.234 -22.021 1.00 84.50 95 TRP A O 1
ATOM 778 N N . VAL A 1 96 ? 14.834 -0.206 -23.313 1.00 86.94 96 VAL A N 1
ATOM 779 C CA . VAL A 1 96 ? 14.727 1.147 -23.897 1.00 86.94 96 VAL A CA 1
ATOM 780 C C . VAL A 1 96 ? 13.596 1.949 -23.225 1.00 86.94 96 VAL A C 1
ATOM 782 O O . VAL A 1 96 ? 12.426 1.720 -23.527 1.00 86.94 96 VAL A O 1
ATOM 785 N N . PRO A 1 97 ? 13.893 2.947 -22.361 1.00 81.00 97 PRO A N 1
ATOM 786 C CA . PRO A 1 97 ? 12.898 3.590 -21.488 1.00 81.00 97 PRO A CA 1
ATOM 787 C C . PRO A 1 97 ? 11.722 4.297 -22.180 1.00 81.00 97 PRO A C 1
ATOM 789 O O . PRO A 1 97 ? 10.675 4.481 -21.570 1.00 81.00 97 PRO A O 1
ATOM 792 N N . LYS A 1 98 ? 11.909 4.765 -23.421 1.00 82.19 98 LYS A N 1
ATOM 793 C CA . LYS A 1 98 ? 10.932 5.601 -24.147 1.00 82.19 98 LYS A CA 1
ATOM 794 C C . LYS A 1 98 ? 9.998 4.807 -25.070 1.00 82.19 98 LYS A C 1
ATOM 796 O O . LYS A 1 98 ? 9.193 5.427 -25.758 1.00 82.19 98 LYS A O 1
ATOM 801 N N . LEU A 1 99 ? 10.117 3.480 -25.108 1.00 85.44 99 LEU A N 1
ATOM 802 C CA . LEU A 1 99 ? 9.295 2.605 -25.949 1.00 85.44 99 LEU A CA 1
ATOM 803 C C . LEU A 1 99 ? 8.188 1.923 -25.141 1.00 85.44 99 LEU A C 1
ATOM 805 O O . LEU A 1 99 ? 8.297 1.757 -23.925 1.00 85.44 99 LEU A O 1
ATOM 809 N N . THR A 1 100 ? 7.133 1.489 -25.830 1.00 80.50 100 THR A N 1
ATOM 810 C CA . THR A 1 100 ? 6.088 0.632 -25.255 1.00 80.50 100 THR A CA 1
ATOM 811 C C . THR A 1 100 ? 6.693 -0.671 -24.736 1.00 80.50 100 THR A C 1
ATOM 813 O O . THR A 1 100 ? 7.522 -1.285 -25.409 1.00 80.50 100 THR A O 1
ATOM 816 N N . ASP A 1 101 ? 6.323 -1.068 -23.516 1.00 79.69 101 ASP A N 1
ATOM 817 C CA . ASP A 1 101 ? 6.890 -2.216 -22.786 1.00 79.69 101 ASP A CA 1
ATOM 818 C C . ASP A 1 101 ? 8.422 -2.197 -22.640 1.00 79.69 101 ASP A C 1
ATOM 820 O O . ASP A 1 101 ? 9.036 -3.209 -22.301 1.00 79.69 101 ASP A O 1
ATOM 824 N N . PHE A 1 102 ? 9.042 -1.040 -22.889 1.00 85.88 102 PHE A N 1
ATOM 825 C CA . PHE A 1 102 ? 10.485 -0.822 -22.922 1.00 85.88 102 PHE A CA 1
ATOM 826 C C . PHE A 1 102 ? 11.248 -1.656 -23.966 1.00 85.88 102 PHE A C 1
ATOM 828 O O . PHE A 1 102 ? 12.474 -1.757 -23.888 1.00 85.88 102 PHE A O 1
ATOM 835 N N . ARG A 1 103 ? 10.561 -2.269 -24.939 1.00 86.19 103 ARG A N 1
ATOM 836 C CA . ARG A 1 103 ? 11.173 -3.205 -25.896 1.00 86.19 103 ARG A CA 1
ATOM 837 C C . ARG A 1 103 ? 11.528 -2.518 -27.214 1.00 86.19 103 ARG A C 1
ATOM 839 O O . ARG A 1 103 ? 10.650 -1.902 -27.819 1.00 86.19 103 ARG A O 1
ATOM 846 N N . PRO A 1 104 ? 12.779 -2.632 -27.690 1.00 88.25 104 PRO A N 1
ATOM 847 C CA . PRO A 1 104 ? 13.115 -2.227 -29.043 1.00 88.25 104 PRO A CA 1
ATOM 848 C C . PRO A 1 104 ? 12.583 -3.229 -30.069 1.00 88.25 104 PRO A C 1
ATOM 850 O O . PRO A 1 104 ? 12.295 -4.379 -29.752 1.00 88.25 104 PRO A O 1
ATOM 853 N N . SER A 1 105 ? 12.459 -2.765 -31.309 1.00 87.94 105 SER A N 1
ATOM 854 C CA . SER A 1 105 ? 12.075 -3.559 -32.476 1.00 87.94 105 SER A CA 1
ATOM 855 C C . SER A 1 105 ? 13.299 -3.753 -33.379 1.00 87.94 105 SER A C 1
ATOM 857 O O . SER A 1 105 ? 13.693 -2.807 -34.073 1.00 87.94 105 SER A O 1
ATOM 859 N N . PRO A 1 106 ? 13.950 -4.930 -33.340 1.00 85.75 106 PRO A N 1
ATOM 860 C CA . PRO A 1 106 ? 15.038 -5.271 -34.250 1.00 85.75 106 PRO A CA 1
ATOM 861 C C . PRO A 1 106 ? 14.502 -5.490 -35.665 1.00 85.75 106 PRO A C 1
ATOM 863 O O . PRO A 1 106 ? 13.384 -5.974 -35.851 1.00 85.75 106 PRO A O 1
ATOM 866 N N . ARG A 1 107 ? 15.311 -5.188 -36.679 1.00 85.19 107 ARG A N 1
ATOM 867 C CA . ARG A 1 107 ? 14.975 -5.502 -38.070 1.00 85.19 107 ARG A CA 1
ATOM 868 C C . ARG A 1 107 ? 15.099 -7.014 -38.294 1.00 85.19 107 ARG A C 1
ATOM 870 O O . ARG A 1 107 ? 16.091 -7.625 -37.923 1.00 85.19 107 ARG A O 1
ATOM 877 N N . ALA A 1 108 ? 14.118 -7.635 -38.948 1.00 65.06 108 ALA A N 1
ATOM 878 C CA . ALA A 1 108 ? 13.965 -9.099 -39.026 1.00 65.06 108 ALA A CA 1
ATOM 879 C C . ALA A 1 108 ? 15.051 -9.887 -39.810 1.00 65.06 108 ALA A C 1
ATOM 881 O O . ALA A 1 108 ? 14.902 -11.087 -40.032 1.00 65.06 108 ALA A O 1
ATOM 882 N N . ARG A 1 109 ? 16.133 -9.259 -40.291 1.00 60.34 109 ARG A N 1
ATOM 883 C CA . ARG A 1 109 ? 17.105 -9.921 -41.184 1.00 60.34 109 ARG A CA 1
ATOM 884 C C . ARG A 1 109 ? 18.209 -10.643 -40.410 1.00 60.34 109 ARG A C 1
ATOM 886 O O . ARG A 1 109 ? 19.266 -10.063 -40.212 1.00 60.34 109 ARG A O 1
ATOM 893 N N . GLY A 1 110 ? 17.992 -11.899 -40.017 1.00 60.19 110 GLY A N 1
ATOM 894 C CA . GLY A 1 110 ? 19.067 -12.806 -39.564 1.00 60.19 110 GLY A CA 1
ATOM 895 C C . GLY A 1 110 ? 19.912 -12.307 -38.381 1.00 60.19 110 GLY A C 1
ATOM 896 O O . GLY A 1 110 ? 21.017 -12.796 -38.173 1.00 60.19 110 GLY A O 1
ATOM 897 N N . ILE A 1 111 ? 19.419 -11.318 -37.627 1.00 62.44 111 ILE A N 1
ATOM 898 C CA . ILE A 1 111 ? 20.161 -10.666 -36.538 1.00 62.44 111 ILE A CA 1
ATOM 899 C C . ILE A 1 111 ? 20.201 -11.564 -35.292 1.00 62.44 111 ILE A C 1
ATOM 901 O O . ILE A 1 111 ? 21.135 -11.481 -34.499 1.00 62.44 111 ILE A O 1
ATOM 905 N N . ASP A 1 112 ? 19.227 -12.467 -35.145 1.00 60.00 112 ASP A N 1
ATOM 906 C CA . ASP A 1 112 ? 19.134 -13.384 -34.003 1.00 60.00 112 ASP A CA 1
ATOM 907 C C . ASP A 1 112 ? 20.313 -14.376 -33.921 1.00 60.00 112 ASP A C 1
ATOM 909 O O . ASP A 1 112 ? 20.622 -14.854 -32.831 1.00 60.00 112 ASP A O 1
ATOM 913 N N . ASP A 1 113 ? 21.023 -14.617 -35.032 1.00 59.06 113 ASP A N 1
ATOM 914 C CA . ASP A 1 113 ? 22.217 -15.476 -35.084 1.00 59.06 113 ASP A CA 1
ATOM 915 C C . ASP A 1 113 ? 23.522 -14.731 -34.742 1.00 59.06 113 ASP A C 1
ATOM 917 O O . ASP A 1 113 ? 24.585 -15.346 -34.622 1.00 59.06 113 ASP A O 1
ATOM 921 N N . ILE A 1 114 ? 23.475 -13.403 -34.583 1.00 63.25 114 ILE A N 1
ATOM 922 C CA . ILE A 1 114 ? 24.658 -12.594 -34.286 1.00 63.25 114 ILE A CA 1
ATOM 923 C C . ILE A 1 114 ? 24.793 -12.467 -32.758 1.00 63.25 114 ILE A C 1
ATOM 925 O O . ILE A 1 114 ? 23.913 -11.886 -32.117 1.00 63.25 114 ILE A O 1
ATOM 929 N N . PRO A 1 115 ? 25.899 -12.937 -32.143 1.00 64.19 115 PRO A N 1
ATOM 930 C CA . PRO A 1 115 ? 26.149 -12.795 -30.710 1.00 64.19 115 PRO A CA 1
ATOM 931 C C . PRO A 1 115 ? 26.570 -11.355 -30.379 1.00 64.19 115 PRO A C 1
ATOM 933 O O . PRO A 1 115 ? 27.713 -11.077 -30.018 1.00 64.19 115 PRO A O 1
ATOM 936 N N . LEU A 1 116 ? 25.642 -10.415 -30.543 1.00 72.06 116 LEU A N 1
ATOM 937 C CA . LEU A 1 116 ? 25.813 -9.018 -30.171 1.00 72.06 116 LEU A CA 1
ATOM 938 C C . LEU A 1 116 ? 25.574 -8.858 -28.669 1.00 72.06 116 LEU A C 1
ATOM 940 O O . LEU A 1 116 ? 24.559 -9.299 -28.127 1.00 72.06 116 LEU A O 1
ATOM 944 N N . MET A 1 117 ? 26.489 -8.169 -27.998 1.00 74.00 117 MET A N 1
ATOM 945 C CA . MET A 1 117 ? 26.277 -7.612 -26.667 1.00 74.00 117 MET A CA 1
ATOM 946 C C . MET A 1 117 ? 25.896 -6.135 -26.784 1.00 74.00 117 MET A C 1
ATOM 948 O O . MET A 1 117 ? 26.202 -5.470 -27.772 1.00 74.00 117 MET A O 1
ATOM 952 N N . ALA A 1 118 ? 25.268 -5.587 -25.743 1.00 77.19 118 ALA A N 1
ATOM 953 C CA . ALA A 1 118 ? 24.935 -4.162 -25.698 1.00 77.19 118 ALA A CA 1
ATOM 954 C C . ALA A 1 118 ? 26.174 -3.258 -25.866 1.00 77.19 118 ALA A C 1
ATOM 956 O O . ALA A 1 118 ? 26.068 -2.156 -26.397 1.00 77.19 118 ALA A O 1
ATOM 957 N N . ASP A 1 119 ? 27.353 -3.742 -25.463 1.00 79.94 119 ASP A N 1
ATOM 958 C CA . ASP A 1 119 ? 28.626 -3.029 -25.609 1.00 79.94 119 ASP A CA 1
ATOM 959 C C . ASP A 1 119 ? 29.042 -2.850 -27.078 1.00 79.94 119 ASP A C 1
ATOM 961 O O . ASP A 1 119 ? 29.659 -1.850 -27.429 1.00 79.94 119 ASP A O 1
ATOM 965 N N . ASN A 1 120 ? 28.617 -3.751 -27.971 1.00 83.81 120 ASN A N 1
ATOM 966 C CA . ASN A 1 120 ? 28.889 -3.641 -29.404 1.00 83.81 120 ASN A CA 1
ATOM 967 C C . ASN A 1 120 ? 28.163 -2.461 -30.066 1.00 83.81 120 ASN A C 1
ATOM 969 O O . ASN A 1 120 ? 28.563 -2.040 -31.145 1.00 83.81 120 ASN A O 1
ATOM 973 N N . LEU A 1 121 ? 27.112 -1.918 -29.437 1.00 85.06 121 LEU A N 1
ATOM 974 C CA . LEU A 1 121 ? 26.408 -0.728 -29.928 1.00 85.06 121 LEU A CA 1
ATOM 975 C C . LEU A 1 121 ? 27.169 0.577 -29.637 1.00 85.06 121 LEU A C 1
ATOM 977 O O . LEU A 1 121 ? 26.738 1.645 -30.080 1.00 85.06 121 LEU A O 1
ATOM 981 N N . LYS A 1 122 ? 28.273 0.522 -28.884 1.00 84.31 122 LYS A N 1
ATOM 982 C CA . LYS A 1 122 ? 29.102 1.691 -28.582 1.00 84.31 122 LYS A CA 1
ATOM 983 C C . LYS A 1 122 ? 30.020 2.039 -29.752 1.00 84.31 122 LYS A C 1
ATOM 985 O O . LYS A 1 122 ? 30.458 1.181 -30.514 1.00 84.31 122 LYS A O 1
ATOM 990 N N . SER A 1 123 ? 30.309 3.327 -29.885 1.00 84.31 123 SER A N 1
ATOM 991 C CA . SER A 1 123 ? 31.392 3.836 -30.725 1.00 84.31 123 SER A CA 1
ATOM 992 C C . SER A 1 123 ? 32.749 3.353 -30.194 1.00 84.31 123 SER A C 1
ATOM 994 O O . SER A 1 123 ? 32.878 2.972 -29.030 1.00 84.31 123 SER A O 1
ATOM 996 N N . GLN A 1 124 ? 33.781 3.402 -31.040 1.00 79.25 124 GLN A N 1
ATOM 997 C CA . GLN A 1 124 ? 35.165 3.082 -30.660 1.00 79.25 124 GLN A CA 1
ATOM 998 C C . GLN A 1 124 ? 35.689 3.966 -29.515 1.00 79.25 124 GLN A C 1
ATOM 1000 O O . GLN A 1 124 ? 36.602 3.563 -28.801 1.00 79.25 124 GLN A O 1
ATOM 1005 N N . ASP A 1 125 ? 35.104 5.153 -29.326 1.00 76.50 125 ASP A N 1
ATOM 1006 C CA . ASP A 1 125 ? 35.419 6.058 -28.217 1.00 76.50 125 ASP A CA 1
ATOM 1007 C C . ASP A 1 125 ? 34.837 5.604 -26.861 1.00 76.50 125 ASP A C 1
ATOM 1009 O O . ASP A 1 125 ? 35.226 6.138 -25.823 1.00 76.50 125 ASP A O 1
ATOM 1013 N N . GLY A 1 126 ? 33.899 4.647 -26.854 1.00 75.31 126 GLY A N 1
ATOM 1014 C CA . GLY A 1 126 ? 33.187 4.163 -25.668 1.00 75.31 126 GLY A CA 1
ATOM 1015 C C . GLY A 1 126 ? 32.261 5.186 -24.991 1.00 75.31 126 GLY A C 1
ATOM 1016 O O . GLY A 1 126 ? 31.662 4.871 -23.962 1.00 75.31 126 GLY A O 1
ATOM 1017 N N . LEU A 1 127 ? 32.136 6.394 -25.547 1.00 76.69 127 LEU A N 1
ATOM 1018 C CA . LEU A 1 127 ? 31.421 7.541 -24.972 1.00 76.69 127 LEU A CA 1
ATOM 1019 C C . LEU A 1 127 ? 30.181 7.936 -25.779 1.00 76.69 127 LEU A C 1
ATOM 1021 O O . LEU A 1 127 ? 29.408 8.794 -25.346 1.00 76.69 127 LEU A O 1
ATOM 1025 N N . SER A 1 128 ? 29.986 7.333 -26.950 1.00 83.50 128 SER A N 1
ATOM 1026 C CA . SER A 1 128 ? 28.843 7.592 -27.815 1.00 83.50 128 SER A CA 1
ATOM 1027 C C . SER A 1 128 ? 28.263 6.308 -28.416 1.00 83.50 128 SER A C 1
ATOM 1029 O O . SER A 1 128 ? 28.872 5.237 -28.384 1.00 83.50 128 SER A O 1
ATOM 1031 N N . TRP A 1 129 ? 27.041 6.401 -28.945 1.00 88.38 129 TRP A N 1
ATOM 1032 C CA . TRP A 1 129 ? 26.426 5.313 -29.708 1.00 88.38 129 TRP A CA 1
ATOM 1033 C C . TRP A 1 129 ? 27.052 5.225 -31.100 1.00 88.38 129 TRP A C 1
ATOM 1035 O O . TRP A 1 129 ? 27.264 6.251 -31.747 1.00 88.38 129 TRP A O 1
ATOM 1045 N N . ASN A 1 130 ? 27.254 4.009 -31.606 1.00 89.25 130 ASN A N 1
ATOM 1046 C CA . ASN A 1 130 ? 27.521 3.797 -33.023 1.00 89.25 130 ASN A CA 1
ATOM 1047 C C . ASN A 1 130 ? 26.219 4.017 -33.810 1.00 89.25 130 ASN A C 1
ATOM 1049 O O . ASN A 1 130 ? 25.362 3.137 -33.899 1.00 89.25 130 ASN A O 1
ATOM 1053 N N . VAL A 1 131 ? 26.049 5.235 -34.328 1.00 88.69 131 VAL A N 1
ATOM 1054 C CA . VAL A 1 131 ? 24.804 5.686 -34.966 1.00 88.69 131 VAL A CA 1
ATOM 1055 C C . VAL A 1 131 ? 24.429 4.821 -36.166 1.00 88.69 131 VAL A C 1
ATOM 1057 O O . VAL A 1 131 ? 23.249 4.513 -36.341 1.00 88.69 131 VAL A O 1
ATOM 1060 N N . ASP A 1 132 ? 25.414 4.427 -36.969 1.00 88.62 132 ASP A N 1
ATOM 1061 C CA . ASP A 1 132 ? 25.188 3.649 -38.184 1.00 88.62 132 ASP A CA 1
ATOM 1062 C C . ASP A 1 132 ? 24.732 2.231 -37.833 1.00 88.62 132 ASP A C 1
ATOM 1064 O O . ASP A 1 132 ? 23.690 1.784 -38.312 1.00 88.62 132 ASP A O 1
ATOM 1068 N N . LEU A 1 133 ? 25.419 1.587 -36.885 1.00 87.12 133 LEU A N 1
ATOM 1069 C CA . LEU A 1 133 ? 25.071 0.246 -36.416 1.00 87.12 133 LEU A CA 1
ATOM 1070 C C . LEU A 1 133 ? 23.690 0.202 -35.740 1.00 87.12 133 LEU A C 1
ATOM 1072 O O . LEU A 1 133 ? 22.906 -0.717 -35.967 1.00 87.12 133 LEU A O 1
ATOM 1076 N N . VAL A 1 134 ? 23.343 1.212 -34.934 1.00 87.75 134 VAL A N 1
ATOM 1077 C CA . VAL A 1 134 ? 22.019 1.290 -34.290 1.00 87.75 134 VAL A CA 1
ATOM 1078 C C . VAL A 1 134 ? 20.901 1.425 -35.331 1.00 87.75 134 VAL A C 1
ATOM 1080 O O . VAL A 1 134 ? 19.856 0.791 -35.192 1.00 87.75 134 VAL A O 1
ATOM 1083 N N . LYS A 1 135 ? 21.104 2.223 -36.386 1.00 88.81 135 LYS A N 1
ATOM 1084 C CA . LYS A 1 135 ? 20.123 2.375 -37.476 1.00 88.81 135 LYS A CA 1
ATOM 1085 C C . LYS A 1 135 ? 20.023 1.137 -38.369 1.00 88.81 135 LYS A C 1
ATOM 1087 O O . LYS A 1 135 ? 18.966 0.904 -38.953 1.00 88.81 135 LYS A O 1
ATOM 1092 N N . GLU A 1 136 ? 21.103 0.370 -38.479 1.00 87.19 136 GLU A N 1
ATOM 1093 C CA . GLU A 1 136 ? 21.136 -0.898 -39.206 1.00 87.19 136 GLU A CA 1
ATOM 1094 C C . GLU A 1 136 ? 20.379 -2.004 -38.457 1.00 87.19 136 GLU A C 1
ATOM 1096 O O . GLU A 1 136 ? 19.635 -2.764 -39.075 1.00 87.19 136 GLU A O 1
ATOM 1101 N N . ILE A 1 137 ? 20.523 -2.070 -37.130 1.00 86.56 137 ILE A N 1
ATOM 1102 C CA . ILE A 1 137 ? 19.940 -3.141 -36.311 1.00 86.56 137 ILE A CA 1
ATOM 1103 C C . ILE A 1 137 ? 18.469 -2.879 -35.963 1.00 86.56 137 ILE A C 1
ATOM 1105 O O . ILE A 1 137 ? 17.674 -3.820 -35.932 1.00 86.56 137 ILE A O 1
ATOM 1109 N N . PHE A 1 138 ? 18.081 -1.631 -35.689 1.00 89.31 138 PHE A N 1
ATOM 1110 C CA . PHE A 1 138 ? 16.757 -1.304 -35.149 1.00 89.31 138 PHE A CA 1
ATOM 1111 C C . PHE A 1 138 ? 15.856 -0.573 -36.152 1.00 89.31 138 PHE A C 1
ATOM 1113 O O . PHE A 1 138 ? 16.310 0.143 -37.051 1.00 89.31 138 PHE A O 1
ATOM 1120 N N . GLU A 1 139 ? 14.544 -0.743 -35.989 1.00 90.19 139 GLU A N 1
ATOM 1121 C CA . GLU A 1 139 ? 13.535 0.060 -36.686 1.00 90.19 139 GLU A CA 1
ATOM 1122 C C . GLU A 1 139 ? 13.645 1.545 -36.306 1.00 90.19 139 GLU A C 1
ATOM 1124 O O . GLU A 1 139 ? 14.153 1.890 -35.238 1.00 90.19 139 GLU A O 1
ATOM 1129 N N . GLU A 1 140 ? 13.157 2.442 -37.166 1.00 89.69 140 GLU A N 1
ATOM 1130 C CA . GLU A 1 140 ? 13.389 3.892 -37.044 1.00 89.69 140 GLU A CA 1
ATOM 1131 C C . GLU A 1 140 ? 12.939 4.480 -35.692 1.00 89.69 140 GLU A C 1
ATOM 1133 O O . GLU A 1 140 ? 13.668 5.263 -35.074 1.00 89.69 140 GLU A O 1
ATOM 1138 N N . GLU A 1 141 ? 11.780 4.055 -35.182 1.00 89.94 141 GLU A N 1
ATOM 1139 C CA . GLU A 1 141 ? 11.263 4.481 -33.875 1.00 89.94 141 GLU A CA 1
ATOM 1140 C C . GLU A 1 141 ? 12.161 4.013 -32.719 1.00 89.94 141 GLU A C 1
ATOM 1142 O O . GLU A 1 141 ? 12.502 4.791 -31.822 1.00 89.94 141 GLU A O 1
ATOM 1147 N N . SER A 1 142 ? 12.613 2.757 -32.779 1.00 89.69 142 SER A N 1
ATOM 1148 C CA . SER A 1 142 ? 13.498 2.169 -31.771 1.00 89.69 142 SER A CA 1
ATOM 1149 C C . SER A 1 142 ? 14.891 2.793 -31.811 1.00 89.69 142 SER A C 1
ATOM 1151 O O . SER A 1 142 ? 15.420 3.175 -30.769 1.00 89.69 142 SER A O 1
ATOM 1153 N N . ALA A 1 143 ? 15.456 2.988 -33.005 1.00 90.69 143 ALA A N 1
ATOM 1154 C CA . ALA A 1 143 ? 16.746 3.639 -33.200 1.00 90.69 143 ALA A CA 1
ATOM 1155 C C . ALA A 1 143 ? 16.734 5.071 -32.645 1.00 90.69 143 ALA A C 1
ATOM 1157 O O . ALA A 1 143 ? 17.638 5.463 -31.907 1.00 90.69 143 ALA A O 1
ATOM 1158 N N . LYS A 1 144 ? 15.677 5.847 -32.921 1.00 90.94 144 LYS A N 1
ATOM 1159 C CA . LYS A 1 144 ? 15.518 7.203 -32.374 1.00 90.94 144 LYS A CA 1
ATOM 1160 C C . LYS A 1 144 ? 15.432 7.203 -30.846 1.00 90.94 144 LYS A C 1
ATOM 1162 O O . LYS A 1 144 ? 16.023 8.072 -30.203 1.00 90.94 144 LYS A O 1
ATOM 1167 N N . ALA A 1 145 ? 14.715 6.245 -30.260 1.00 89.56 145 ALA A N 1
ATOM 1168 C CA . ALA A 1 145 ? 14.604 6.114 -28.810 1.00 89.56 145 ALA A CA 1
ATOM 1169 C C . ALA A 1 145 ? 15.948 5.747 -28.154 1.00 89.56 145 ALA A C 1
ATOM 1171 O O . ALA A 1 145 ? 16.300 6.356 -27.143 1.00 89.56 145 ALA A O 1
ATOM 1172 N N . ILE A 1 146 ? 16.710 4.825 -28.756 1.00 89.06 146 ILE A N 1
ATOM 1173 C CA . ILE A 1 146 ? 18.043 4.396 -28.295 1.00 89.06 146 ILE A CA 1
ATOM 1174 C C . ILE A 1 146 ? 19.044 5.552 -28.366 1.00 89.06 146 ILE A C 1
ATOM 1176 O O . ILE A 1 146 ? 19.683 5.878 -27.367 1.00 89.06 146 ILE A O 1
ATOM 1180 N N . LEU A 1 147 ? 19.131 6.238 -29.510 1.00 88.50 147 LEU A N 1
ATOM 1181 C CA . LEU A 1 147 ? 20.015 7.398 -29.685 1.00 88.50 147 LEU A CA 1
ATOM 1182 C C . LEU A 1 147 ? 19.653 8.560 -28.743 1.00 88.50 147 LEU A C 1
ATOM 1184 O O . LEU A 1 147 ? 20.495 9.397 -28.429 1.00 88.50 147 LEU A O 1
ATOM 1188 N N . 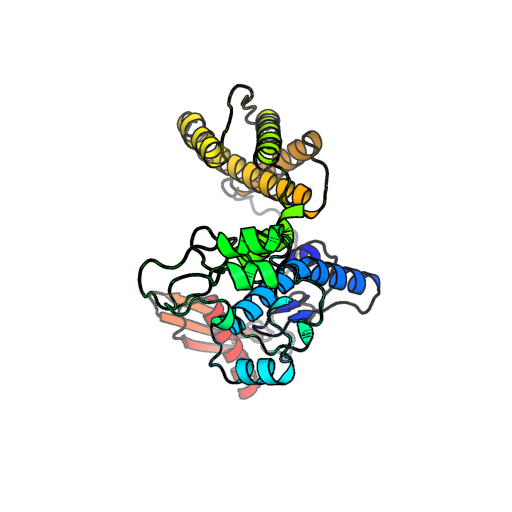GLY A 1 148 ? 18.405 8.602 -28.269 1.00 86.19 148 GLY A N 1
ATOM 1189 C CA . GLY A 1 148 ? 17.920 9.554 -27.275 1.00 86.19 148 GLY A CA 1
ATOM 1190 C C . GLY A 1 148 ? 18.215 9.184 -25.815 1.00 86.19 148 GLY A C 1
ATOM 1191 O O . GLY A 1 148 ? 17.737 9.903 -24.928 1.00 86.19 148 GLY A O 1
ATOM 1192 N N . ILE A 1 149 ? 18.931 8.084 -25.545 1.00 86.25 149 ILE A N 1
ATOM 1193 C CA . ILE A 1 149 ? 19.427 7.719 -24.210 1.00 86.25 149 ILE A CA 1
ATOM 1194 C C . ILE A 1 149 ? 20.681 8.550 -23.920 1.00 86.25 149 ILE A C 1
ATOM 1196 O O . ILE A 1 149 ? 21.670 8.488 -24.649 1.00 86.25 149 ILE A O 1
ATOM 1200 N N . HIS A 1 150 ? 20.632 9.345 -22.851 1.00 80.25 150 HIS A N 1
ATOM 1201 C CA . HIS A 1 150 ? 21.738 10.213 -22.458 1.00 80.25 150 HIS A CA 1
ATOM 1202 C C . HIS A 1 150 ? 22.857 9.432 -21.765 1.00 80.25 150 HIS A C 1
ATOM 1204 O O . HIS A 1 150 ? 22.608 8.682 -20.823 1.00 80.25 150 HIS A O 1
ATOM 1210 N N . TRP A 1 151 ? 24.094 9.693 -22.185 1.00 75.44 151 TRP A N 1
ATOM 1211 C CA . TRP A 1 151 ? 25.303 9.203 -21.532 1.00 75.44 151 TRP A CA 1
ATOM 1212 C C . TRP A 1 151 ? 25.592 9.986 -20.247 1.00 75.44 151 TRP A C 1
ATOM 1214 O O . TRP A 1 151 ? 25.359 11.199 -20.169 1.00 75.44 151 TRP A O 1
ATOM 1224 N N . ALA A 1 152 ? 26.114 9.298 -19.232 1.00 67.38 152 ALA A N 1
ATOM 1225 C CA . ALA A 1 152 ? 26.576 9.950 -18.016 1.00 67.38 152 ALA A CA 1
ATOM 1226 C C . ALA A 1 152 ? 27.773 10.862 -18.341 1.00 67.38 152 ALA A C 1
ATOM 1228 O O . ALA A 1 152 ? 28.733 10.442 -18.977 1.00 67.38 152 ALA A O 1
ATOM 1229 N N . ARG A 1 153 ? 27.728 12.124 -17.893 1.00 66.19 153 ARG A N 1
ATOM 1230 C CA . ARG A 1 153 ? 28.803 13.117 -18.120 1.00 66.19 153 ARG A CA 1
ATOM 1231 C C . ARG A 1 153 ? 30.044 12.891 -17.244 1.00 66.19 153 ARG A C 1
ATOM 1233 O O . ARG A 1 153 ? 31.018 13.626 -17.353 1.00 66.19 153 ARG A O 1
ATOM 1240 N N . SER A 1 154 ? 29.983 11.910 -16.352 1.00 66.06 154 SER A N 1
ATOM 1241 C CA . SER A 1 154 ? 31.017 11.556 -15.386 1.00 66.06 154 SER A CA 1
ATOM 1242 C C . SER A 1 154 ? 30.938 10.062 -15.100 1.00 66.06 154 SER A C 1
ATOM 1244 O O . SER A 1 154 ? 29.833 9.515 -15.078 1.00 66.06 154 SER A O 1
ATOM 1246 N N . TYR A 1 155 ? 32.077 9.434 -14.807 1.00 62.84 155 TYR A N 1
ATOM 1247 C CA . TYR A 1 155 ? 32.135 8.071 -14.280 1.00 62.84 155 TYR A CA 1
ATOM 1248 C C . TYR A 1 155 ? 31.452 8.017 -12.910 1.00 62.84 155 TYR A C 1
ATOM 1250 O O . TYR A 1 155 ? 32.052 8.307 -11.878 1.00 62.84 155 TYR A O 1
ATOM 1258 N N . LEU A 1 156 ? 30.164 7.699 -12.913 1.00 66.75 156 LEU A N 1
ATOM 1259 C CA . LEU A 1 156 ? 29.432 7.266 -11.735 1.00 66.75 156 LEU A CA 1
ATOM 1260 C C . LEU A 1 156 ? 29.317 5.749 -11.821 1.00 66.75 156 LEU A C 1
ATOM 1262 O O . LEU A 1 156 ? 29.139 5.211 -12.910 1.00 66.75 156 LEU A O 1
ATOM 1266 N N . GLU A 1 157 ? 29.423 5.066 -10.684 1.00 71.25 157 GLU A N 1
ATOM 1267 C CA . GLU A 1 157 ? 29.125 3.636 -10.624 1.00 71.25 157 GLU A CA 1
ATOM 1268 C C . GLU A 1 157 ? 27.704 3.378 -11.133 1.00 71.25 157 GLU A C 1
ATOM 1270 O O . GLU A 1 157 ? 26.768 4.101 -10.763 1.00 71.25 157 GLU A O 1
ATOM 1275 N N . ASP A 1 158 ? 27.546 2.336 -11.949 1.00 74.56 158 ASP A N 1
ATOM 1276 C CA . ASP A 1 158 ? 26.247 1.931 -12.471 1.00 74.56 158 ASP A CA 1
ATOM 1277 C C . ASP A 1 158 ? 25.284 1.604 -11.328 1.00 74.56 158 ASP A C 1
ATOM 1279 O O . ASP A 1 158 ? 25.600 0.880 -10.378 1.00 74.56 158 ASP A O 1
ATOM 1283 N N . ARG A 1 159 ? 24.071 2.151 -11.416 1.00 75.75 159 ARG A N 1
ATOM 1284 C CA . ARG A 1 159 ? 23.012 1.937 -10.428 1.00 75.75 159 ARG A CA 1
ATOM 1285 C C . ARG A 1 159 ? 21.699 1.650 -11.124 1.00 75.75 159 ARG A C 1
ATOM 1287 O O . ARG A 1 159 ? 21.324 2.313 -12.086 1.00 75.75 159 ARG A O 1
ATOM 1294 N N . ILE A 1 160 ? 20.965 0.687 -10.579 1.00 80.25 160 ILE A N 1
ATOM 1295 C CA . ILE A 1 160 ? 19.616 0.363 -11.036 1.00 80.25 160 ILE A CA 1
ATOM 1296 C C . ILE A 1 160 ? 18.651 1.407 -10.475 1.00 80.25 160 ILE A C 1
ATOM 1298 O O . ILE A 1 160 ? 18.694 1.722 -9.284 1.00 80.25 160 ILE A O 1
ATOM 1302 N N . ILE A 1 161 ? 17.766 1.920 -11.328 1.00 82.31 161 ILE A N 1
ATOM 1303 C CA . ILE A 1 161 ? 16.769 2.932 -10.970 1.00 82.31 161 ILE A CA 1
ATOM 1304 C C . ILE A 1 161 ? 15.350 2.384 -11.126 1.00 82.31 161 ILE A C 1
ATOM 1306 O O . ILE A 1 161 ? 15.026 1.706 -12.097 1.00 82.31 161 ILE A O 1
ATOM 1310 N N . TRP A 1 162 ? 14.491 2.674 -10.150 1.00 84.44 162 TRP A N 1
ATOM 1311 C CA . TRP A 1 162 ? 13.061 2.390 -10.223 1.00 84.44 162 TRP A CA 1
ATOM 1312 C C . TRP A 1 162 ? 12.346 3.569 -10.883 1.00 84.44 162 TRP A C 1
ATOM 1314 O O . TRP A 1 162 ? 12.233 4.633 -10.268 1.00 84.44 162 TRP A O 1
ATOM 1324 N N . LEU A 1 163 ? 11.882 3.384 -12.121 1.00 77.12 163 LEU A N 1
ATOM 1325 C CA . LEU A 1 163 ? 11.324 4.458 -12.953 1.00 77.12 163 LEU A CA 1
ATOM 1326 C C . LEU A 1 163 ? 10.091 5.131 -12.325 1.00 77.12 163 LEU A C 1
ATOM 1328 O O . LEU A 1 163 ? 9.964 6.351 -12.408 1.00 77.12 163 LEU A O 1
ATOM 1332 N N . ASP A 1 164 ? 9.257 4.392 -11.585 1.00 71.56 164 ASP A N 1
ATOM 1333 C CA . ASP A 1 164 ? 8.038 4.957 -10.967 1.00 71.56 164 ASP A CA 1
ATOM 1334 C C . ASP A 1 164 ? 8.319 5.731 -9.667 1.00 71.56 164 ASP A C 1
ATOM 1336 O O . ASP A 1 164 ? 7.413 6.139 -8.936 1.00 71.56 164 ASP A O 1
ATOM 1340 N N . SER A 1 165 ? 9.593 5.924 -9.324 1.00 76.75 165 SER A N 1
ATOM 1341 C CA . SER A 1 165 ? 10.022 6.708 -8.173 1.00 76.75 165 SER A CA 1
ATOM 1342 C C . SER A 1 165 ? 10.765 7.945 -8.646 1.00 76.75 165 SER A C 1
ATOM 1344 O O . SER A 1 165 ? 11.811 7.852 -9.278 1.00 76.75 165 SER A O 1
ATOM 1346 N N . LYS A 1 166 ? 10.306 9.133 -8.227 1.00 72.19 166 LYS A N 1
ATOM 1347 C CA . LYS A 1 166 ? 10.997 10.411 -8.506 1.00 72.19 166 LYS A CA 1
ATOM 1348 C C . LYS A 1 166 ? 12.450 10.438 -8.013 1.00 72.19 166 LYS A C 1
ATOM 1350 O O . LYS A 1 166 ? 13.238 11.250 -8.479 1.00 72.19 166 LYS A O 1
ATOM 1355 N N . LYS A 1 167 ? 12.786 9.593 -7.031 1.00 75.19 167 LYS A N 1
ATOM 1356 C CA . LYS A 1 167 ? 14.139 9.450 -6.473 1.00 75.19 167 LYS A CA 1
ATOM 1357 C C . LYS A 1 167 ? 14.872 8.207 -6.995 1.00 75.19 167 LYS A C 1
ATOM 1359 O O . LYS A 1 167 ? 15.957 7.923 -6.511 1.00 75.19 167 LYS A O 1
ATOM 1364 N N . GLY A 1 168 ? 14.264 7.427 -7.892 1.00 79.88 168 GLY A N 1
ATOM 1365 C CA . GLY A 1 168 ? 14.811 6.163 -8.395 1.00 79.88 168 GLY A CA 1
ATOM 1366 C C . GLY A 1 168 ? 14.806 5.008 -7.386 1.00 79.88 168 GLY A C 1
ATOM 1367 O O . GLY A 1 168 ? 15.267 3.918 -7.707 1.00 79.88 168 GLY A O 1
ATOM 1368 N N . ASN A 1 169 ? 14.281 5.211 -6.173 1.00 84.38 169 ASN A N 1
ATOM 1369 C CA . ASN A 1 169 ? 14.295 4.196 -5.119 1.00 84.38 169 ASN A CA 1
ATOM 1370 C C . ASN A 1 169 ? 13.098 3.253 -5.227 1.00 84.38 169 ASN A C 1
ATOM 1372 O O . ASN A 1 169 ? 11.951 3.712 -5.245 1.00 84.38 169 ASN A O 1
ATOM 1376 N N . PHE A 1 170 ? 13.366 1.948 -5.185 1.00 85.94 170 PHE A N 1
ATOM 1377 C CA . PHE A 1 170 ? 12.335 0.920 -5.100 1.00 85.94 170 PHE A CA 1
ATOM 1378 C C . PHE A 1 170 ? 11.673 0.883 -3.719 1.00 85.94 170 PHE A C 1
ATOM 1380 O O . PHE A 1 170 ? 12.335 0.936 -2.680 1.00 85.94 170 PHE A O 1
ATOM 1387 N N . SER A 1 171 ? 10.354 0.699 -3.697 1.00 84.50 171 SER A N 1
ATOM 1388 C CA . SER A 1 171 ? 9.618 0.320 -2.495 1.00 84.50 171 SER A CA 1
ATOM 1389 C C . SER A 1 171 ? 8.456 -0.604 -2.854 1.00 84.50 171 SER A C 1
ATOM 1391 O O . SER A 1 171 ? 7.855 -0.473 -3.916 1.00 84.50 171 SER A O 1
ATOM 1393 N N . VAL A 1 172 ? 8.067 -1.492 -1.934 1.00 82.81 172 VAL A N 1
ATOM 1394 C CA . VAL A 1 172 ? 6.865 -2.335 -2.121 1.00 82.81 172 VAL A CA 1
ATOM 1395 C C . VAL A 1 172 ? 5.626 -1.464 -2.344 1.00 82.81 172 VAL A C 1
ATOM 1397 O O . VAL A 1 172 ? 4.750 -1.812 -3.125 1.00 82.81 172 VAL A O 1
ATOM 1400 N N . LYS A 1 173 ? 5.577 -0.291 -1.700 1.00 77.50 173 LYS A N 1
ATOM 1401 C CA . LYS A 1 173 ? 4.492 0.677 -1.863 1.00 77.50 173 LYS A CA 1
ATOM 1402 C C . LYS A 1 173 ? 4.420 1.233 -3.287 1.00 77.50 173 LYS A C 1
ATOM 1404 O O . LYS A 1 173 ? 3.323 1.300 -3.826 1.00 77.50 173 LYS A O 1
ATOM 1409 N N . SER A 1 174 ? 5.543 1.648 -3.877 1.00 80.38 174 SER A N 1
ATOM 1410 C CA . SER A 1 174 ? 5.558 2.183 -5.247 1.00 80.38 174 SER A CA 1
ATOM 1411 C C . SER A 1 174 ? 5.192 1.104 -6.262 1.00 80.38 174 SER A C 1
ATOM 1413 O O . SER A 1 174 ? 4.324 1.348 -7.087 1.00 80.38 174 SER A O 1
ATOM 1415 N N . ALA A 1 175 ? 5.734 -0.110 -6.121 1.00 83.19 175 ALA A N 1
ATOM 1416 C CA . ALA A 1 175 ? 5.358 -1.244 -6.967 1.00 83.19 175 ALA A CA 1
ATOM 1417 C C . ALA A 1 175 ? 3.863 -1.590 -6.849 1.00 83.19 175 ALA A C 1
ATOM 1419 O O . ALA A 1 175 ? 3.185 -1.785 -7.851 1.00 83.19 175 ALA A O 1
ATOM 1420 N N . TYR A 1 176 ? 3.318 -1.608 -5.628 1.00 80.19 176 TYR A N 1
ATOM 1421 C CA . TYR A 1 176 ? 1.892 -1.849 -5.404 1.00 80.19 176 TYR A CA 1
ATOM 1422 C C . TYR A 1 176 ? 1.005 -0.776 -6.045 1.00 80.19 176 TYR A C 1
ATOM 1424 O O . TYR A 1 176 ? -0.051 -1.097 -6.585 1.00 80.19 176 TYR A O 1
ATOM 1432 N N . LEU A 1 177 ? 1.396 0.499 -5.959 1.00 76.38 177 LEU A N 1
ATOM 1433 C CA . LEU A 1 177 ? 0.641 1.590 -6.576 1.00 76.38 177 LEU A CA 1
ATOM 1434 C C . LEU A 1 177 ? 0.634 1.472 -8.101 1.00 76.38 177 LEU A C 1
ATOM 1436 O O . LEU A 1 177 ? -0.427 1.666 -8.682 1.00 76.38 177 LEU A O 1
ATOM 1440 N N . GLU A 1 178 ? 1.760 1.090 -8.706 1.00 78.06 178 GLU A N 1
ATOM 1441 C CA . GLU A 1 178 ? 1.883 0.891 -10.155 1.00 78.06 178 GLU A CA 1
ATOM 1442 C C . GLU A 1 178 ? 1.023 -0.277 -10.652 1.00 78.06 178 GLU A C 1
ATOM 1444 O O . GLU A 1 178 ? 0.192 -0.113 -11.542 1.00 78.06 178 GLU A O 1
ATOM 1449 N N . ILE A 1 179 ? 1.103 -1.436 -9.986 1.00 77.88 179 ILE A N 1
ATOM 1450 C CA . ILE A 1 179 ? 0.265 -2.616 -10.287 1.00 77.88 179 ILE A CA 1
ATOM 1451 C C . ILE A 1 179 ? -1.231 -2.265 -10.259 1.00 77.88 179 ILE A C 1
ATOM 1453 O O . ILE A 1 179 ? -2.043 -2.844 -10.978 1.00 77.88 179 ILE A O 1
ATOM 1457 N N . ASN A 1 180 ? -1.606 -1.304 -9.417 1.00 73.62 180 ASN A N 1
ATOM 1458 C CA . ASN A 1 180 ? -2.980 -0.865 -9.236 1.00 73.62 180 ASN A CA 1
ATOM 1459 C C . ASN A 1 180 ? -3.264 0.502 -9.873 1.00 73.62 180 ASN A C 1
ATOM 1461 O O . ASN A 1 180 ? -4.304 1.089 -9.567 1.00 73.62 180 ASN A O 1
ATOM 1465 N N . ALA A 1 181 ? -2.393 1.014 -10.748 1.00 70.25 181 ALA A N 1
ATOM 1466 C CA . ALA A 1 181 ? -2.540 2.339 -11.344 1.00 70.25 181 ALA A CA 1
ATOM 1467 C C . ALA A 1 181 ? -3.896 2.487 -12.045 1.00 70.25 181 ALA A C 1
ATOM 1469 O O . ALA A 1 181 ? -4.573 3.489 -11.863 1.00 70.25 181 ALA A O 1
ATOM 1470 N N . SER A 1 182 ? -4.381 1.445 -12.725 1.00 66.62 182 SER A N 1
ATOM 1471 C CA . SER A 1 182 ? -5.718 1.417 -13.335 1.00 66.62 182 SER A CA 1
ATOM 1472 C C . SER A 1 182 ? -6.874 1.484 -12.322 1.00 66.62 182 SER A C 1
ATOM 1474 O O . SER A 1 182 ? -7.885 2.128 -12.595 1.00 66.62 182 SER A O 1
ATOM 1476 N N . LYS A 1 183 ? -6.726 0.890 -11.128 1.00 63.44 183 LYS A N 1
ATOM 1477 C CA . LYS A 1 183 ? -7.707 0.985 -10.024 1.00 63.44 183 LYS A CA 1
ATOM 1478 C C . LYS A 1 183 ? -7.668 2.358 -9.346 1.00 63.44 183 LYS A C 1
ATOM 1480 O O . LYS A 1 183 ? -8.678 2.829 -8.828 1.00 63.44 183 LYS A O 1
ATOM 1485 N N . PHE A 1 184 ? -6.499 2.997 -9.344 1.00 60.12 184 PHE A N 1
ATOM 1486 C CA . PHE A 1 184 ? -6.279 4.333 -8.790 1.00 60.12 184 PHE A CA 1
ATOM 1487 C C . PHE A 1 184 ? -6.389 5.462 -9.828 1.00 60.12 184 PHE A C 1
ATOM 1489 O O . PHE A 1 184 ? -6.356 6.623 -9.431 1.00 60.12 184 PHE A O 1
ATOM 1496 N N . ASN A 1 185 ? -6.603 5.143 -11.111 1.00 54.78 185 ASN A N 1
ATOM 1497 C CA . ASN A 1 185 ? -6.802 6.083 -12.227 1.00 54.78 185 ASN A CA 1
ATOM 1498 C C . ASN A 1 185 ? -8.139 6.837 -12.165 1.00 54.78 185 ASN A C 1
ATOM 1500 O O . ASN A 1 185 ? -8.490 7.590 -13.074 1.00 54.78 185 ASN A O 1
ATOM 1504 N N . LEU A 1 186 ? -8.886 6.685 -11.073 1.00 55.81 186 LEU A N 1
ATOM 1505 C CA . LEU A 1 186 ? -9.847 7.698 -10.684 1.00 55.81 186 LEU A CA 1
ATOM 1506 C C . LEU A 1 186 ? -9.064 8.978 -10.397 1.00 55.81 186 LEU A C 1
ATOM 1508 O O . LEU A 1 186 ? -8.339 9.049 -9.407 1.00 55.81 186 LEU A O 1
ATOM 1512 N N . ASP A 1 187 ? -9.216 9.970 -11.274 1.00 60.66 187 ASP A N 1
ATOM 1513 C CA . ASP A 1 187 ? -8.678 11.317 -11.106 1.00 60.66 187 ASP A CA 1
ATOM 1514 C C . ASP A 1 187 ? -8.805 11.736 -9.634 1.00 60.66 187 ASP A C 1
ATOM 1516 O O . ASP A 1 187 ? -9.913 11.913 -9.115 1.00 60.66 187 ASP A O 1
ATOM 1520 N N . GLN A 1 188 ? -7.666 11.817 -8.935 1.00 61.41 188 GLN A N 1
ATOM 1521 C CA . GLN A 1 188 ? -7.656 12.073 -7.497 1.00 61.41 188 GLN A CA 1
ATOM 1522 C C . GLN A 1 188 ? -8.353 13.395 -7.178 1.00 61.41 188 GLN A C 1
ATOM 1524 O O . GLN A 1 188 ? -8.943 13.515 -6.105 1.00 61.41 188 GLN A O 1
ATOM 1529 N N . SER A 1 189 ? -8.363 14.345 -8.121 1.00 63.16 189 SER A N 1
ATOM 1530 C CA . SER A 1 189 ? -9.110 15.591 -7.990 1.00 63.16 189 SER A CA 1
ATOM 1531 C C . SER A 1 189 ? -10.626 15.354 -8.003 1.00 63.16 189 SER A C 1
ATOM 1533 O O . SER A 1 189 ? -11.334 15.913 -7.167 1.00 63.16 189 SER A O 1
ATOM 1535 N N . LYS A 1 190 ? -11.136 14.450 -8.853 1.00 65.56 190 LYS A N 1
ATOM 1536 C CA . LYS A 1 190 ? -12.558 14.057 -8.889 1.00 65.56 190 LYS A CA 1
ATOM 1537 C C . LYS A 1 190 ? -12.961 13.258 -7.656 1.00 65.56 190 LYS A C 1
ATOM 1539 O O . LYS A 1 190 ? -14.012 13.530 -7.082 1.00 65.56 190 LYS A O 1
ATOM 1544 N N . VAL A 1 191 ? -12.128 12.312 -7.214 1.00 68.12 191 VAL A N 1
ATOM 1545 C CA . VAL A 1 191 ? -12.372 11.551 -5.974 1.00 68.12 191 VAL A CA 1
ATOM 1546 C C . VAL A 1 191 ? -12.397 12.492 -4.777 1.00 68.12 191 VAL A C 1
ATOM 1548 O O . VAL A 1 191 ? -13.294 12.404 -3.942 1.00 68.12 191 VAL A O 1
ATOM 1551 N N . TRP A 1 192 ? -11.444 13.421 -4.703 1.00 71.00 192 TRP A N 1
ATOM 1552 C CA . TRP A 1 192 ? -11.397 14.411 -3.638 1.00 71.00 192 TRP A CA 1
ATOM 1553 C C . TRP A 1 192 ? -12.605 15.350 -3.672 1.00 71.00 192 TRP A C 1
ATOM 1555 O O . TRP A 1 192 ? -13.210 15.580 -2.630 1.00 71.00 192 TRP A O 1
ATOM 1565 N N . LYS A 1 193 ? -13.025 15.817 -4.853 1.00 71.69 193 LYS A N 1
ATOM 1566 C CA . LYS A 1 193 ? -14.221 16.654 -5.017 1.00 71.69 193 LYS A CA 1
ATOM 1567 C C . LYS A 1 193 ? -15.497 15.934 -4.566 1.00 71.69 193 LYS A C 1
ATOM 1569 O O . LYS A 1 193 ? -16.259 16.487 -3.780 1.00 71.69 193 LYS A O 1
ATOM 1574 N N . LEU A 1 194 ? -15.675 14.672 -4.962 1.00 73.69 194 LEU A N 1
ATOM 1575 C CA . LEU A 1 194 ? -16.797 13.836 -4.517 1.00 73.69 194 LEU A CA 1
ATOM 1576 C C . LEU A 1 194 ? -16.797 13.628 -2.997 1.00 73.69 194 LEU A C 1
ATOM 1578 O O . LEU A 1 194 ? -17.840 13.744 -2.356 1.00 73.69 194 LEU A O 1
ATOM 1582 N N . LEU A 1 195 ? -15.633 13.346 -2.403 1.00 76.38 195 LEU A N 1
ATOM 1583 C CA . LEU A 1 195 ? -15.500 13.196 -0.951 1.00 76.38 195 LEU A CA 1
ATOM 1584 C C . LEU A 1 195 ? -15.728 14.520 -0.216 1.00 76.38 195 LEU A C 1
ATOM 1586 O O . LEU A 1 195 ? -16.301 14.514 0.868 1.00 76.38 195 LEU A O 1
ATOM 1590 N N . CYS A 1 196 ? -15.309 15.642 -0.796 1.00 79.31 196 CYS A N 1
ATOM 1591 C CA . CYS A 1 196 ? -15.527 16.980 -0.264 1.00 79.31 196 CYS A CA 1
ATOM 1592 C C . CYS A 1 196 ? -17.027 17.289 -0.188 1.00 79.31 196 CYS A C 1
ATOM 1594 O O . CYS A 1 196 ? -17.537 17.571 0.896 1.00 79.31 196 CYS A O 1
ATOM 1596 N N . ASP A 1 197 ? -17.760 17.124 -1.291 1.00 83.00 197 ASP A N 1
ATOM 1597 C CA . ASP A 1 197 ? -19.214 17.325 -1.327 1.00 83.00 197 ASP A CA 1
ATOM 1598 C C . ASP A 1 197 ? -19.942 16.380 -0.364 1.00 83.00 197 ASP A C 1
ATOM 1600 O O . ASP A 1 197 ? -20.892 16.763 0.323 1.00 83.00 197 ASP A O 1
ATOM 1604 N N . TYR A 1 198 ? -19.454 15.146 -0.258 1.00 84.50 198 TYR A N 1
ATOM 1605 C CA . TYR A 1 198 ? -19.960 14.161 0.684 1.00 84.50 198 TYR A CA 1
ATOM 1606 C C . TYR A 1 198 ? -19.753 14.594 2.148 1.00 84.50 198 TYR A C 1
ATOM 1608 O O . TYR A 1 198 ? -20.698 14.585 2.935 1.00 84.50 198 TYR A O 1
ATOM 1616 N N . VAL A 1 199 ? -18.553 15.059 2.512 1.00 86.62 199 VAL A N 1
ATOM 1617 C CA . VAL A 1 199 ? -18.234 15.590 3.850 1.00 86.62 199 VAL A CA 1
ATOM 1618 C C . VAL A 1 199 ? -19.097 16.806 4.192 1.00 86.62 199 VAL A C 1
ATOM 1620 O O . VAL A 1 199 ? -19.595 16.893 5.316 1.00 86.62 199 VAL A O 1
ATOM 1623 N N . LYS A 1 200 ? -19.326 17.720 3.237 1.00 86.88 200 LYS A N 1
ATOM 1624 C CA . LYS A 1 200 ? -20.213 18.883 3.423 1.00 86.88 200 LYS A CA 1
ATOM 1625 C C . LYS A 1 200 ? -21.634 18.445 3.790 1.00 86.88 200 LYS A C 1
ATOM 1627 O O . LYS A 1 200 ? -22.203 18.956 4.754 1.00 86.88 200 LYS A O 1
ATOM 1632 N N . ARG A 1 201 ? -22.175 17.440 3.090 1.00 86.44 201 ARG A N 1
ATOM 1633 C CA . ARG A 1 201 ? -23.501 16.864 3.383 1.00 86.44 201 ARG A CA 1
ATOM 1634 C C . ARG A 1 201 ? -23.557 16.196 4.757 1.00 86.44 201 ARG A C 1
ATOM 1636 O O . ARG A 1 201 ? -24.542 16.380 5.466 1.00 86.44 201 ARG A O 1
ATOM 1643 N N . LEU A 1 202 ? -22.508 15.470 5.157 1.00 87.38 202 LEU A N 1
ATOM 1644 C CA . LEU A 1 202 ? -22.431 14.848 6.487 1.00 87.38 202 LEU A CA 1
ATOM 1645 C C . LEU A 1 202 ? -22.440 15.891 7.610 1.00 87.38 202 LEU A C 1
ATOM 1647 O O . LEU A 1 202 ? -23.147 15.724 8.601 1.00 87.38 202 LEU A O 1
ATOM 1651 N N . TRP A 1 203 ? -21.680 16.975 7.453 1.00 88.62 203 TRP A N 1
ATOM 1652 C CA . TRP A 1 203 ? -21.659 18.073 8.415 1.00 88.62 203 TRP A CA 1
ATOM 1653 C C . TRP A 1 203 ? -23.003 18.800 8.502 1.00 88.62 203 TRP A C 1
ATOM 1655 O O . TRP A 1 203 ? -23.466 19.076 9.612 1.00 88.62 203 TRP A O 1
ATOM 1665 N N . PHE A 1 204 ? -23.657 19.048 7.366 1.00 87.94 204 PHE A N 1
ATOM 1666 C CA . PHE A 1 204 ? -24.975 19.678 7.328 1.00 87.94 204 PHE A CA 1
ATOM 1667 C C . PHE A 1 204 ? -26.074 18.798 7.941 1.00 87.94 204 PHE A C 1
ATOM 1669 O O . PHE A 1 204 ? -26.878 19.288 8.725 1.00 87.94 204 PHE A O 1
ATOM 1676 N N . GLY A 1 205 ? -26.086 17.495 7.641 1.00 83.19 205 GLY A N 1
ATOM 1677 C CA . GLY A 1 205 ? -27.048 16.538 8.205 1.00 83.19 205 GLY A CA 1
ATOM 1678 C C . GLY A 1 205 ? -26.754 16.109 9.648 1.00 83.19 205 GLY A C 1
ATOM 1679 O O . GLY A 1 205 ? -27.512 15.344 10.250 1.00 83.19 205 GLY A O 1
ATOM 1680 N N . SER A 1 206 ? -25.638 16.563 10.215 1.00 84.12 206 SER A N 1
ATOM 1681 C CA . SER A 1 206 ? -25.292 16.299 11.608 1.00 84.12 206 SER A CA 1
ATOM 1682 C C . SER A 1 206 ? -25.995 17.244 12.576 1.00 84.12 206 SER A C 1
ATOM 1684 O O . SER A 1 206 ? -26.486 18.301 12.195 1.00 84.12 206 SER A O 1
ATOM 1686 N N . LYS A 1 207 ? -25.910 16.940 13.876 1.00 79.31 207 LYS A N 1
ATOM 1687 C CA . LYS A 1 207 ? -26.346 17.849 14.953 1.00 79.31 207 LYS A CA 1
ATOM 1688 C C . LYS A 1 207 ? -25.693 19.242 14.941 1.00 79.31 207 LYS A C 1
ATOM 1690 O O . LYS A 1 207 ? -26.160 20.128 15.648 1.00 79.31 207 LYS A O 1
ATOM 1695 N N . TRP A 1 208 ? -24.576 19.410 14.229 1.00 83.69 208 TRP A N 1
ATOM 1696 C CA . TRP A 1 208 ? -23.862 20.684 14.136 1.00 83.69 208 TRP A CA 1
ATOM 1697 C C . TRP A 1 208 ? -24.379 21.569 13.002 1.00 83.69 208 TRP A C 1
ATOM 1699 O O . TRP A 1 208 ? -24.071 22.757 13.003 1.00 83.69 208 TRP A O 1
ATOM 1709 N N . CYS A 1 209 ? -25.144 21.008 12.056 1.00 84.62 209 CYS A N 1
ATOM 1710 C CA . CYS A 1 209 ? -25.761 21.716 10.934 1.00 84.62 209 CYS A CA 1
ATOM 1711 C C . CYS A 1 209 ? -24.806 22.663 10.183 1.00 84.62 209 CYS A C 1
ATOM 1713 O O . CYS A 1 209 ? -25.221 23.727 9.719 1.00 84.62 209 CYS A O 1
ATOM 1715 N N . LEU A 1 210 ? -23.515 22.315 10.077 1.00 84.25 210 LEU A N 1
ATOM 1716 C CA . LEU A 1 210 ? -22.533 23.227 9.490 1.00 84.25 210 LEU A CA 1
ATOM 1717 C C . LEU A 1 210 ? -22.755 23.336 7.984 1.00 84.25 210 LEU A C 1
ATOM 1719 O O . LEU A 1 210 ? -22.715 22.343 7.256 1.00 84.25 210 LEU A O 1
ATOM 1723 N N . ARG A 1 211 ? -22.927 24.571 7.519 1.00 83.69 211 ARG A N 1
ATOM 1724 C CA . ARG A 1 211 ? -23.004 24.910 6.100 1.00 83.69 211 ARG A CA 1
ATOM 1725 C C . ARG A 1 211 ? -21.603 25.192 5.588 1.00 83.69 211 ARG A C 1
ATOM 1727 O O . ARG A 1 211 ? -21.032 26.241 5.863 1.00 83.69 211 ARG A O 1
ATOM 1734 N N . LEU A 1 212 ? -21.051 24.232 4.857 1.00 83.38 212 LEU A N 1
ATOM 1735 C CA . LEU A 1 212 ? -19.720 24.318 4.251 1.00 83.38 212 LEU A CA 1
ATOM 1736 C C . LEU A 1 212 ? -19.799 24.530 2.728 1.00 83.38 212 LEU A C 1
ATOM 1738 O O . LEU A 1 212 ? -18.815 24.336 2.020 1.00 83.38 212 LEU A O 1
ATOM 1742 N N . ASP A 1 213 ? -20.973 24.917 2.221 1.00 78.38 213 ASP A N 1
ATOM 1743 C CA . ASP A 1 213 ? -21.274 25.011 0.788 1.00 78.38 213 ASP A CA 1
ATOM 1744 C C . ASP A 1 213 ? -20.333 25.989 0.070 1.00 78.38 213 ASP A C 1
ATOM 1746 O O . ASP A 1 213 ? -19.819 25.669 -0.999 1.00 78.38 213 ASP A O 1
ATOM 1750 N N . GLN A 1 214 ? -20.039 27.127 0.707 1.00 78.06 214 GLN A N 1
ATOM 1751 C CA . GLN A 1 214 ? -19.192 28.193 0.158 1.00 78.06 214 GLN A CA 1
ATOM 1752 C C . GLN A 1 214 ? -17.687 27.974 0.359 1.00 78.06 214 GLN A C 1
ATOM 1754 O O . GLN A 1 214 ? -16.887 28.804 -0.063 1.00 78.06 214 GLN A O 1
ATOM 1759 N N . VAL A 1 215 ? -17.284 26.884 1.017 1.00 79.31 215 VAL A N 1
ATOM 1760 C CA . VAL A 1 215 ? -15.871 26.604 1.288 1.00 79.31 215 VAL A CA 1
ATOM 1761 C C . VAL A 1 215 ? -15.375 25.547 0.316 1.00 79.31 215 VAL A C 1
ATOM 1763 O O . VAL A 1 215 ? -15.902 24.434 0.267 1.00 79.31 215 VAL A O 1
ATOM 1766 N N . GLU A 1 216 ? -14.346 25.871 -0.455 1.00 79.19 216 GLU A N 1
ATOM 1767 C CA . GLU A 1 216 ? -13.639 24.891 -1.273 1.00 79.19 216 GLU A CA 1
ATOM 1768 C C . GLU A 1 216 ? -12.396 24.394 -0.539 1.00 79.19 216 GLU A C 1
ATOM 1770 O O . GLU A 1 216 ? -11.576 25.173 -0.058 1.00 79.19 216 GLU A O 1
ATOM 1775 N N . PHE A 1 217 ? -12.264 23.071 -0.438 1.00 80.12 217 PHE A N 1
ATOM 1776 C CA . PHE A 1 217 ? -11.092 22.433 0.148 1.00 80.12 217 PHE A CA 1
ATOM 1777 C C . PHE A 1 217 ? -10.232 21.856 -0.975 1.00 80.12 217 PHE A C 1
ATOM 1779 O O . PHE A 1 217 ? -10.617 20.864 -1.596 1.00 80.12 217 PHE A O 1
ATOM 1786 N N . SER A 1 218 ? -9.055 22.434 -1.214 1.00 74.69 218 SER A N 1
ATOM 1787 C CA . SER A 1 218 ? -8.074 21.916 -2.180 1.00 74.69 218 SER A CA 1
ATOM 1788 C C . SER A 1 218 ? -7.423 20.606 -1.728 1.00 74.69 218 SER A C 1
ATOM 1790 O O . SER A 1 218 ? -6.979 19.815 -2.557 1.00 74.69 218 SER A O 1
ATOM 1792 N N . SER A 1 219 ? -7.389 20.344 -0.420 1.00 74.62 219 SER A N 1
ATOM 1793 C CA . SER A 1 219 ? -6.825 19.123 0.150 1.00 74.62 219 SER A CA 1
ATOM 1794 C C . SER A 1 219 ? -7.456 18.755 1.494 1.00 74.62 219 SER A C 1
ATOM 1796 O O . SER A 1 219 ? -8.138 19.556 2.142 1.00 74.62 219 SER A O 1
ATOM 1798 N N . PHE A 1 220 ? -7.178 17.535 1.961 1.00 76.62 220 PHE A N 1
ATOM 1799 C CA . PHE A 1 220 ? -7.573 17.089 3.301 1.00 76.62 220 PHE A CA 1
ATOM 1800 C C . PHE A 1 220 ? -6.939 17.928 4.415 1.00 76.62 220 PHE A C 1
ATOM 1802 O O . PHE A 1 220 ? -7.552 18.130 5.463 1.00 76.62 220 PHE A O 1
ATOM 1809 N N . VAL A 1 221 ? -5.731 18.443 4.180 1.00 77.44 221 VAL A N 1
ATOM 1810 C CA . VAL A 1 221 ? -5.033 19.318 5.126 1.00 77.44 221 VAL A CA 1
ATOM 1811 C C . VAL A 1 221 ? -5.765 20.655 5.246 1.00 77.44 221 VAL A C 1
ATOM 1813 O O . VAL A 1 221 ? -5.951 21.140 6.359 1.00 77.44 221 VAL A O 1
ATOM 1816 N N . ASP A 1 222 ? -6.252 21.207 4.134 1.00 81.25 222 ASP A N 1
ATOM 1817 C CA . ASP A 1 222 ? -7.020 22.460 4.127 1.00 81.25 222 ASP A CA 1
ATOM 1818 C C . ASP A 1 222 ? -8.357 22.297 4.849 1.00 81.25 222 ASP A C 1
ATOM 1820 O O . ASP A 1 222 ? -8.725 23.126 5.682 1.00 81.25 222 ASP A O 1
ATOM 1824 N N . TYR A 1 223 ? -9.037 21.172 4.611 1.00 83.81 223 TYR A N 1
ATOM 1825 C CA . TYR A 1 223 ? -10.231 20.784 5.359 1.00 83.81 223 TYR A CA 1
ATOM 1826 C C . TYR A 1 223 ? -9.964 20.702 6.871 1.00 83.81 223 TYR A C 1
ATOM 1828 O O . TYR A 1 223 ? -10.675 21.329 7.660 1.00 83.81 223 TYR A O 1
ATOM 1836 N N . LEU A 1 224 ? -8.927 19.968 7.293 1.00 81.38 224 LEU A N 1
ATOM 1837 C CA . LEU A 1 224 ? -8.577 19.836 8.710 1.00 81.38 224 LEU A CA 1
ATOM 1838 C C . LEU A 1 224 ? -8.244 21.188 9.338 1.00 81.38 224 LEU A C 1
ATOM 1840 O O . LEU A 1 224 ? -8.716 21.487 10.434 1.00 81.38 224 LEU A O 1
ATOM 1844 N N . ASN A 1 225 ? -7.463 22.011 8.641 1.00 80.88 225 ASN A N 1
ATOM 1845 C CA . ASN A 1 225 ? -7.115 23.347 9.102 1.00 80.88 225 ASN A CA 1
ATOM 1846 C C . ASN A 1 225 ? -8.359 24.216 9.280 1.00 80.88 225 ASN A C 1
ATOM 1848 O O . ASN A 1 225 ? -8.474 24.873 10.308 1.00 80.88 225 ASN A O 1
ATOM 1852 N N . PHE A 1 226 ? -9.307 24.192 8.344 1.00 84.06 226 PHE A N 1
ATOM 1853 C CA . PHE A 1 226 ? -10.549 24.952 8.470 1.00 84.06 226 PHE A CA 1
ATOM 1854 C C . PHE A 1 226 ? -11.384 24.493 9.675 1.00 84.06 226 PHE A C 1
ATOM 1856 O O . PHE A 1 226 ? -11.803 25.306 10.501 1.00 84.06 226 PHE A O 1
ATOM 1863 N N . ILE A 1 227 ? -11.580 23.181 9.830 1.00 83.56 227 ILE A N 1
ATOM 1864 C CA . ILE A 1 227 ? -12.373 22.622 10.932 1.00 83.56 227 ILE A CA 1
ATOM 1865 C C . ILE A 1 227 ? -11.719 22.905 12.293 1.00 83.56 227 ILE A C 1
ATOM 1867 O O . ILE A 1 227 ? -12.407 23.298 13.235 1.00 83.56 227 ILE A O 1
ATOM 1871 N N . LEU A 1 228 ? -10.396 22.755 12.407 1.00 81.56 228 LEU A N 1
ATOM 1872 C CA . LEU A 1 228 ? -9.670 22.935 13.668 1.00 81.56 228 LEU A CA 1
ATOM 1873 C C . LEU A 1 228 ? -9.365 24.402 14.001 1.00 81.56 228 LEU A C 1
ATOM 1875 O O . LEU A 1 228 ? -9.364 24.777 15.171 1.00 81.56 228 LEU A O 1
ATOM 1879 N N . LYS A 1 229 ? -9.087 25.252 13.010 1.00 79.12 229 LYS A N 1
ATOM 1880 C CA . LYS A 1 229 ? -8.719 26.652 13.268 1.00 79.12 229 LYS A CA 1
ATOM 1881 C C . LYS A 1 229 ? -9.916 27.587 13.266 1.00 79.12 229 LYS A C 1
ATOM 1883 O O . LYS A 1 229 ? -9.961 28.468 14.117 1.00 79.12 229 LYS A O 1
ATOM 1888 N N . SER A 1 230 ? -10.871 27.400 12.358 1.00 78.62 230 SER A N 1
ATOM 1889 C CA . SER A 1 230 ? -12.003 28.322 12.203 1.00 78.62 230 SER A CA 1
ATOM 1890 C C . SER A 1 230 ? -13.187 27.906 13.074 1.00 78.62 230 SER A C 1
ATOM 1892 O O . SER A 1 230 ? -13.736 28.716 13.820 1.00 78.62 230 SER A O 1
ATOM 1894 N N . VAL A 1 231 ? -13.564 26.624 13.030 1.00 79.19 231 VAL A N 1
ATOM 1895 C CA . VAL A 1 231 ? -14.755 26.138 13.746 1.00 79.19 231 VAL A CA 1
ATOM 1896 C C . VAL A 1 231 ? -14.419 25.765 15.189 1.00 79.19 231 VAL A C 1
ATOM 1898 O O . VAL A 1 231 ? -15.022 26.281 16.119 1.00 79.19 231 VAL A O 1
ATOM 1901 N N . TYR A 1 232 ? -13.405 24.933 15.423 1.00 81.06 232 TYR A N 1
ATOM 1902 C CA . TYR A 1 232 ? -13.079 24.484 16.782 1.00 81.06 232 TYR A CA 1
ATOM 1903 C C . TYR A 1 232 ? -12.657 25.623 17.726 1.00 81.06 232 TYR A C 1
ATOM 1905 O O . TYR A 1 232 ? -13.024 25.612 18.903 1.00 81.06 232 TYR A O 1
ATOM 1913 N N . ASN A 1 233 ? -11.933 26.635 17.238 1.00 81.44 233 ASN A N 1
ATOM 1914 C CA . ASN A 1 233 ? -11.527 27.764 18.082 1.00 81.44 233 ASN A CA 1
ATOM 1915 C C . ASN A 1 233 ? -12.680 28.707 18.437 1.00 81.44 233 ASN A C 1
ATOM 1917 O O . ASN A 1 233 ? -12.648 29.281 19.523 1.00 81.44 233 ASN A O 1
ATOM 1921 N N . SER A 1 234 ? -13.694 28.827 17.574 1.00 81.69 234 SER A N 1
ATOM 1922 C CA . SER A 1 234 ? -14.886 29.646 17.833 1.00 81.69 234 SER A CA 1
ATOM 1923 C C . SER A 1 234 ? -15.905 28.959 18.753 1.00 81.69 234 SER A C 1
ATOM 1925 O O . SER A 1 234 ? -16.832 29.602 19.245 1.00 81.69 234 SER A O 1
ATOM 1927 N N . LEU A 1 235 ? -15.727 27.666 19.049 1.00 85.44 235 LEU A N 1
ATOM 1928 C CA . LEU A 1 235 ? -16.592 26.926 19.966 1.00 85.44 235 LEU A CA 1
ATOM 1929 C C . LEU A 1 235 ? -16.269 27.197 21.439 1.00 85.44 235 LEU A C 1
ATOM 1931 O O . LEU A 1 235 ? -15.111 27.286 21.854 1.00 85.44 235 LEU A O 1
ATOM 1935 N N . LYS A 1 236 ? -17.319 27.212 22.267 1.00 86.00 236 LYS A N 1
ATOM 1936 C CA . LYS A 1 236 ? -17.200 27.200 23.734 1.00 86.00 236 LYS A CA 1
ATOM 1937 C C . LYS A 1 236 ? -16.479 25.931 24.205 1.00 86.00 236 LYS A C 1
ATOM 1939 O O . LYS A 1 236 ? -16.697 24.858 23.641 1.00 86.00 236 LYS A O 1
ATOM 1944 N N . MET A 1 237 ? -15.675 26.034 25.268 1.00 78.62 237 MET A N 1
ATOM 1945 C CA . MET A 1 237 ? -14.853 24.925 25.795 1.00 78.62 237 MET A CA 1
ATOM 1946 C C . MET A 1 237 ? -15.640 23.632 26.049 1.00 78.62 237 MET A C 1
ATOM 1948 O O . MET A 1 237 ? -15.159 22.546 25.740 1.00 78.62 237 MET A O 1
ATOM 1952 N N . GLU A 1 238 ? -16.873 23.748 26.536 1.00 80.56 238 GLU A N 1
ATOM 1953 C CA . GLU A 1 238 ? -17.771 22.620 26.822 1.00 80.56 238 GLU A CA 1
ATOM 1954 C C . GLU A 1 238 ? -18.097 21.788 25.572 1.00 80.56 238 GLU A C 1
ATOM 1956 O O . GLU A 1 238 ? -18.199 20.564 25.628 1.00 80.56 238 GLU A O 1
ATOM 1961 N N . LYS A 1 239 ? -18.194 22.452 24.416 1.00 81.50 239 LYS A N 1
ATOM 1962 C CA . LYS A 1 239 ? -18.558 21.851 23.128 1.00 81.50 239 LYS A CA 1
ATOM 1963 C C . LYS A 1 239 ? -17.355 21.373 22.319 1.00 81.50 239 LYS A C 1
ATOM 1965 O O . LYS A 1 239 ? -17.523 20.606 21.374 1.00 81.50 239 LYS A O 1
ATOM 1970 N N . LYS A 1 240 ? -16.134 21.773 22.690 1.00 82.12 240 LYS A N 1
ATOM 1971 C CA . LYS A 1 240 ? -14.904 21.425 21.960 1.00 82.12 240 LYS A CA 1
ATOM 1972 C C . LYS A 1 240 ? -14.636 19.921 21.935 1.00 82.12 240 LYS A C 1
ATOM 1974 O O . LYS A 1 240 ? -14.365 19.374 20.872 1.00 82.12 240 LYS A O 1
ATOM 1979 N N . LYS A 1 241 ? -14.775 19.231 23.074 1.00 79.38 241 LYS A N 1
ATOM 1980 C CA . LYS A 1 241 ? -14.610 17.763 23.142 1.00 79.38 241 LYS A CA 1
ATOM 1981 C C . LYS A 1 241 ? -15.634 17.041 22.268 1.00 79.38 241 LYS A C 1
ATOM 1983 O O . LYS A 1 241 ? -15.288 16.131 21.519 1.00 79.38 241 LYS A O 1
ATOM 1988 N N . GLU A 1 242 ? -16.885 17.487 22.352 1.00 81.06 242 GLU A N 1
ATOM 1989 C CA . GLU A 1 242 ? -17.999 16.935 21.590 1.00 81.06 242 GLU A CA 1
ATOM 1990 C C . GLU A 1 242 ? -17.784 17.098 20.077 1.00 81.06 242 GLU A C 1
ATOM 1992 O O . GLU A 1 242 ? -18.012 16.178 19.290 1.00 81.06 242 GLU A O 1
ATOM 1997 N N . PHE A 1 243 ? -17.291 18.269 19.678 1.00 85.62 243 PHE A N 1
ATOM 1998 C CA . PHE A 1 243 ? -16.992 18.606 18.296 1.00 85.62 243 PHE A CA 1
ATOM 1999 C C . PHE A 1 243 ? -15.836 17.788 17.728 1.00 85.62 243 PHE A C 1
ATOM 2001 O O . PHE A 1 243 ? -15.973 17.201 16.657 1.00 85.62 243 PHE A O 1
ATOM 2008 N N . THR A 1 244 ? -14.717 17.694 18.452 1.00 82.19 244 THR A N 1
ATOM 2009 C CA . THR A 1 244 ? -13.541 16.937 18.002 1.00 82.19 244 THR A CA 1
ATOM 2010 C C . THR A 1 244 ? -13.857 15.456 17.834 1.00 82.19 244 THR A C 1
ATOM 2012 O O . THR A 1 244 ? -13.458 14.860 16.834 1.00 82.19 244 THR A O 1
ATOM 2015 N N . LEU A 1 245 ? -14.621 14.865 18.760 1.00 81.12 245 LEU A N 1
ATOM 2016 C CA . LEU A 1 245 ? -15.045 13.468 18.646 1.00 81.12 245 LEU A CA 1
ATOM 2017 C C . LEU A 1 245 ? -15.920 13.251 17.405 1.00 81.12 245 LEU A C 1
ATOM 2019 O O . LEU A 1 245 ? -15.731 12.286 16.669 1.00 81.12 245 LEU A O 1
ATOM 2023 N N . PHE A 1 246 ? -16.844 14.176 17.137 1.00 84.69 246 PHE A N 1
ATOM 2024 C CA . PHE A 1 246 ? -17.686 14.109 15.947 1.00 84.69 246 PHE A CA 1
ATOM 2025 C C . PHE A 1 246 ? -16.883 14.286 14.648 1.00 84.69 246 PHE A C 1
ATOM 2027 O O . PHE A 1 246 ? -17.084 13.543 13.689 1.00 84.69 246 PHE A O 1
ATOM 2034 N N . GLY A 1 247 ? -15.924 15.214 14.628 1.00 84.12 247 GLY A N 1
ATOM 2035 C CA . GLY A 1 247 ? -15.010 15.403 13.501 1.00 84.12 247 GLY A CA 1
ATOM 2036 C C . GLY A 1 247 ? -14.173 14.153 13.215 1.00 84.12 247 GLY A C 1
ATOM 2037 O O . GLY A 1 247 ? -14.049 13.749 12.059 1.00 84.12 247 GLY A O 1
ATOM 2038 N N . ALA A 1 248 ? -13.668 13.486 14.257 1.00 81.94 248 ALA A N 1
ATOM 2039 C CA . ALA A 1 248 ? -12.954 12.217 14.121 1.00 81.94 248 ALA A CA 1
ATOM 2040 C C . ALA A 1 248 ? -13.847 11.108 13.535 1.00 81.94 248 ALA A C 1
ATOM 2042 O O . ALA A 1 248 ? -13.397 10.350 12.674 1.00 81.94 248 ALA A O 1
ATOM 2043 N N . LEU A 1 249 ? -15.123 11.049 13.936 1.00 84.00 249 LEU A N 1
ATOM 2044 C CA . LEU A 1 249 ? -16.090 10.106 13.368 1.00 84.00 249 LEU A CA 1
ATOM 2045 C C . LEU A 1 249 ? -16.345 10.352 11.884 1.00 84.00 249 LEU A C 1
ATOM 2047 O O . LEU A 1 249 ? -16.374 9.391 11.120 1.00 84.00 249 LEU A O 1
ATOM 2051 N N . ILE A 1 250 ? -16.485 11.611 11.461 1.00 84.50 250 ILE A N 1
ATOM 2052 C CA . ILE A 1 250 ? -16.617 11.947 10.038 1.00 84.50 250 ILE A CA 1
ATOM 2053 C C . ILE A 1 250 ? -15.385 11.478 9.264 1.00 84.50 250 ILE A C 1
ATOM 2055 O O . ILE A 1 250 ? -15.534 10.835 8.228 1.00 84.50 250 ILE A O 1
ATOM 2059 N N . ILE A 1 251 ? -14.177 11.750 9.767 1.00 81.56 251 ILE A N 1
ATOM 2060 C CA . ILE A 1 251 ? -12.929 11.353 9.096 1.00 81.56 251 ILE A CA 1
ATOM 2061 C C . ILE A 1 251 ? -12.857 9.829 8.932 1.00 81.56 251 ILE A C 1
ATOM 2063 O O . ILE A 1 251 ? -12.580 9.344 7.834 1.00 81.56 251 ILE A O 1
ATOM 2067 N N . GLU A 1 252 ? -13.153 9.068 9.989 1.00 81.94 252 GLU A N 1
ATOM 2068 C CA . GLU A 1 252 ? -13.187 7.601 9.935 1.00 81.94 252 GLU A CA 1
ATOM 2069 C C . GLU A 1 252 ? -14.234 7.100 8.932 1.00 81.94 252 GLU A C 1
ATOM 2071 O O . GLU A 1 252 ? -13.945 6.242 8.095 1.00 81.94 252 GLU A O 1
ATOM 2076 N N . PHE A 1 253 ? -15.437 7.677 8.966 1.00 83.56 253 PHE A N 1
ATOM 2077 C CA . PHE A 1 253 ? -16.540 7.285 8.095 1.00 83.56 253 PHE A CA 1
ATOM 2078 C C . PHE A 1 253 ? -16.221 7.533 6.616 1.00 83.56 253 PHE A C 1
ATOM 2080 O O . PHE A 1 253 ? -16.424 6.659 5.772 1.00 83.56 253 PHE A O 1
ATOM 2087 N N . VAL A 1 254 ? -15.668 8.705 6.305 1.00 82.81 254 VAL A N 1
ATOM 2088 C CA . VAL A 1 254 ? -15.271 9.108 4.950 1.00 82.81 254 VAL A CA 1
ATOM 2089 C C . VAL A 1 254 ? -14.136 8.228 4.443 1.00 82.81 254 VAL A C 1
ATOM 2091 O O . VAL A 1 254 ? -14.194 7.749 3.312 1.00 82.81 254 VAL A O 1
ATOM 2094 N N . TRP A 1 255 ? -13.136 7.939 5.283 1.00 80.06 255 TRP A N 1
ATOM 2095 C CA . TRP A 1 255 ? -12.059 7.012 4.934 1.00 80.06 255 TRP A CA 1
ATOM 2096 C C . TRP A 1 255 ? -12.600 5.620 4.587 1.00 80.06 255 TRP A C 1
ATOM 2098 O O . TRP A 1 255 ? -12.222 5.037 3.566 1.00 80.06 255 TRP A O 1
ATOM 2108 N N . ARG A 1 256 ? -13.532 5.101 5.394 1.00 78.19 256 ARG A N 1
ATOM 2109 C CA . ARG A 1 256 ? -14.147 3.788 5.174 1.00 78.19 256 ARG A CA 1
ATOM 2110 C C . ARG A 1 256 ? -14.950 3.746 3.877 1.00 78.19 256 ARG A C 1
ATOM 2112 O O . ARG A 1 256 ? -14.769 2.821 3.087 1.00 78.19 256 ARG A O 1
ATOM 2119 N N . LYS A 1 257 ? -15.785 4.761 3.639 1.00 82.00 257 LYS A N 1
ATOM 2120 C CA . LYS A 1 257 ? -16.617 4.881 2.434 1.00 82.00 257 LYS A CA 1
ATOM 2121 C C . LYS A 1 257 ? -15.776 5.047 1.178 1.00 82.00 257 LYS A C 1
ATOM 2123 O O . LYS A 1 257 ? -16.031 4.363 0.194 1.00 82.00 257 LYS A O 1
ATOM 2128 N N . ARG A 1 258 ? -14.700 5.838 1.235 1.00 76.88 258 ARG A N 1
ATOM 2129 C CA . ARG A 1 258 ? -13.710 5.919 0.153 1.00 76.88 258 ARG A CA 1
ATOM 2130 C C . ARG A 1 258 ? -13.122 4.548 -0.166 1.00 76.88 258 ARG A C 1
ATOM 2132 O O . ARG A 1 258 ? -13.043 4.180 -1.329 1.00 76.88 258 ARG A O 1
ATOM 2139 N N . ASN A 1 259 ? -12.716 3.785 0.847 1.00 72.94 259 ASN A N 1
ATOM 2140 C CA . ASN A 1 259 ? -12.156 2.454 0.622 1.00 72.94 259 ASN A CA 1
ATOM 2141 C C . ASN A 1 259 ? -13.205 1.481 0.055 1.00 72.94 259 ASN A C 1
ATOM 2143 O O . ASN A 1 259 ? -12.876 0.660 -0.792 1.00 72.94 259 ASN A O 1
ATOM 2147 N N . GLN A 1 260 ? -14.465 1.569 0.482 1.00 75.50 260 GLN A N 1
ATOM 2148 C CA . GLN A 1 260 ? -15.556 0.792 -0.112 1.00 75.50 260 GLN A CA 1
ATOM 2149 C C . GLN A 1 260 ? -15.793 1.164 -1.580 1.00 75.50 260 GLN A C 1
ATOM 2151 O O . GLN A 1 260 ? -15.891 0.276 -2.418 1.00 75.50 260 GLN A O 1
ATOM 2156 N N . PHE A 1 261 ? -15.798 2.452 -1.909 1.00 74.38 261 PHE A N 1
ATOM 2157 C CA . PHE A 1 261 ? -15.928 2.926 -3.284 1.00 74.38 261 PHE A CA 1
ATOM 2158 C C . PHE A 1 261 ? -14.758 2.449 -4.161 1.00 74.38 261 PHE A C 1
ATOM 2160 O O . PHE A 1 261 ? -14.972 1.781 -5.166 1.00 74.38 261 PHE A O 1
ATOM 2167 N N . VAL A 1 262 ? -13.515 2.694 -3.732 1.00 66.56 262 VAL A N 1
ATOM 2168 C CA . VAL A 1 262 ? -12.302 2.372 -4.509 1.00 66.56 262 VAL A CA 1
ATOM 2169 C C . VAL A 1 262 ? -12.093 0.864 -4.674 1.00 66.56 262 VAL A C 1
ATOM 2171 O O . VAL A 1 262 ? -11.699 0.419 -5.745 1.00 66.56 262 VAL A O 1
ATOM 2174 N N . PHE A 1 263 ? -12.335 0.064 -3.631 1.00 63.69 263 PHE A N 1
ATOM 2175 C CA . PHE A 1 263 ? -12.001 -1.368 -3.649 1.00 63.69 263 PHE A CA 1
ATOM 2176 C C . PHE A 1 263 ? -13.201 -2.298 -3.864 1.00 63.69 263 PHE A C 1
ATOM 2178 O O . PHE A 1 263 ? -12.997 -3.491 -4.076 1.00 63.69 263 PHE A O 1
ATOM 2185 N N . LYS A 1 264 ? -14.441 -1.802 -3.761 1.00 69.06 264 LYS A N 1
ATOM 2186 C CA . LYS A 1 264 ? -15.664 -2.621 -3.887 1.00 69.06 264 LYS A CA 1
ATOM 2187 C C . LYS A 1 264 ? -16.715 -2.037 -4.827 1.00 69.06 264 LYS A C 1
ATOM 2189 O O . LYS A 1 264 ? -17.753 -2.666 -4.997 1.00 69.06 264 LYS A O 1
ATOM 2194 N N . ASN A 1 265 ? -16.462 -0.866 -5.416 1.00 68.31 265 ASN A N 1
ATOM 2195 C CA . ASN A 1 265 ? -17.384 -0.175 -6.319 1.00 68.31 265 ASN A CA 1
ATOM 2196 C C . ASN A 1 265 ? -18.788 0.059 -5.711 1.00 68.31 265 ASN A C 1
ATOM 2198 O O . ASN A 1 265 ? -19.793 0.067 -6.417 1.00 68.31 265 ASN A O 1
ATOM 2202 N N . GLU A 1 266 ? -18.869 0.210 -4.382 1.00 74.62 266 GLU A N 1
ATOM 2203 C CA . GLU A 1 266 ? -20.120 0.498 -3.666 1.00 74.62 266 GLU A CA 1
ATOM 2204 C C . GLU A 1 266 ? -20.511 1.980 -3.836 1.00 74.62 266 GLU A C 1
ATOM 2206 O O . GLU A 1 266 ? -19.664 2.868 -3.723 1.00 74.62 266 GLU A O 1
ATOM 2211 N N . THR A 1 267 ? -21.798 2.266 -4.066 1.00 73.12 267 THR A N 1
ATOM 2212 C CA . THR A 1 267 ? -22.320 3.637 -4.210 1.00 73.12 267 THR A CA 1
ATOM 2213 C C . THR A 1 267 ? -22.426 4.366 -2.867 1.00 73.12 267 THR A C 1
ATOM 2215 O O . THR A 1 267 ? -22.713 3.762 -1.833 1.00 73.12 267 THR A O 1
ATOM 2218 N N . LEU A 1 268 ? -22.234 5.688 -2.880 1.00 72.44 268 LEU A N 1
ATOM 2219 C CA . LEU A 1 268 ? -22.407 6.545 -1.703 1.00 72.44 268 LEU A CA 1
ATOM 2220 C C . LEU A 1 268 ? -23.894 6.889 -1.512 1.00 72.44 268 LEU A C 1
ATOM 2222 O O . LEU A 1 268 ? -24.501 7.453 -2.418 1.00 72.44 268 LEU A O 1
ATOM 2226 N N . ASP A 1 269 ? -24.454 6.611 -0.330 1.00 78.88 269 ASP A N 1
ATOM 2227 C CA . ASP A 1 269 ? -25.797 7.056 0.076 1.00 78.88 269 ASP A CA 1
ATOM 2228 C C . ASP A 1 269 ? -25.696 7.967 1.314 1.00 78.88 269 ASP A C 1
ATOM 2230 O O . ASP A 1 269 ? -25.705 7.486 2.453 1.00 78.88 269 ASP A O 1
ATOM 2234 N N . PRO A 1 270 ? -25.612 9.296 1.114 1.00 75.06 270 PRO A N 1
ATOM 2235 C CA . PRO A 1 270 ? -25.471 10.250 2.207 1.00 75.06 270 PRO A CA 1
ATOM 2236 C C . PRO A 1 270 ? -26.607 10.181 3.231 1.00 75.06 270 PRO A C 1
ATOM 2238 O O . PRO A 1 270 ? -26.368 10.418 4.410 1.00 75.06 270 PRO A O 1
ATOM 2241 N N . THR A 1 271 ? -27.834 9.857 2.818 1.00 75.31 271 THR A N 1
ATOM 2242 C CA . THR A 1 271 ? -29.017 9.957 3.685 1.00 75.31 271 THR A CA 1
ATOM 2243 C C . THR A 1 271 ? -29.023 8.851 4.738 1.00 75.31 271 THR A C 1
ATOM 2245 O O . THR A 1 271 ? -29.197 9.117 5.930 1.00 75.31 271 THR A O 1
ATOM 2248 N N . HIS A 1 272 ? -28.766 7.608 4.324 1.00 81.44 272 HIS A N 1
ATOM 2249 C CA . HIS A 1 272 ? -28.597 6.488 5.252 1.00 81.44 272 HIS A CA 1
ATOM 2250 C C . HIS A 1 272 ? -27.357 6.666 6.146 1.00 81.44 272 HIS A C 1
ATOM 2252 O O . HIS A 1 272 ? -27.369 6.365 7.348 1.00 81.44 272 HIS A O 1
ATOM 2258 N N . ASP A 1 273 ? -26.287 7.203 5.567 1.00 84.00 273 ASP A N 1
ATOM 2259 C CA . ASP A 1 273 ? -25.003 7.363 6.235 1.00 84.00 273 ASP A CA 1
ATOM 2260 C C . ASP A 1 273 ? -25.026 8.449 7.323 1.00 84.00 273 ASP A C 1
ATOM 2262 O O . ASP A 1 273 ? -24.455 8.247 8.397 1.00 84.00 273 ASP A O 1
ATOM 2266 N N . ILE A 1 274 ? -25.760 9.548 7.111 1.00 83.75 274 ILE A N 1
ATOM 2267 C CA . ILE A 1 274 ? -25.997 10.595 8.121 1.00 83.75 274 ILE A CA 1
ATOM 2268 C C . ILE A 1 274 ? -26.698 10.015 9.354 1.00 83.75 274 ILE A C 1
ATOM 2270 O O . ILE A 1 274 ? -26.282 10.272 10.486 1.00 83.75 274 ILE A O 1
ATOM 2274 N N . ASN A 1 275 ? -27.737 9.200 9.153 1.00 83.19 275 ASN A N 1
ATOM 2275 C CA . ASN A 1 275 ? -28.475 8.577 10.254 1.00 83.19 275 ASN A CA 1
ATOM 2276 C C . ASN A 1 275 ? -27.576 7.633 11.060 1.00 83.19 275 ASN A C 1
ATOM 2278 O O . ASN A 1 275 ? -27.554 7.684 12.290 1.00 83.19 275 ASN A O 1
ATOM 2282 N N . THR A 1 276 ? -26.769 6.829 10.367 1.00 84.50 276 THR A N 1
ATOM 2283 C CA . THR A 1 276 ? -25.792 5.930 10.993 1.00 84.50 276 THR A CA 1
ATOM 2284 C C . THR A 1 276 ? -24.738 6.703 11.789 1.00 84.50 276 THR A C 1
ATOM 2286 O O . THR A 1 276 ? -24.409 6.337 12.921 1.00 84.50 276 THR A O 1
ATOM 2289 N N . LEU A 1 277 ? -24.218 7.793 11.221 1.00 85.19 277 LEU A N 1
ATOM 2290 C CA . LEU A 1 277 ? -23.225 8.651 11.860 1.00 85.19 277 LEU A CA 1
ATOM 2291 C C . LEU A 1 277 ? -23.787 9.312 13.126 1.00 85.19 277 LEU A C 1
ATOM 2293 O O . LEU A 1 277 ? -23.140 9.274 14.173 1.00 85.19 277 LEU A O 1
ATOM 2297 N N . ASN A 1 278 ? -25.001 9.863 13.057 1.00 83.88 278 ASN A N 1
ATOM 2298 C CA . ASN A 1 278 ? -25.674 10.487 14.196 1.00 83.88 278 ASN A CA 1
ATOM 2299 C C . ASN A 1 278 ? -25.965 9.476 15.323 1.00 83.88 278 ASN A C 1
ATOM 2301 O O . ASN A 1 278 ? -25.796 9.815 16.496 1.00 83.88 278 ASN A O 1
ATOM 2305 N N . SER A 1 279 ? -26.339 8.234 14.997 1.00 83.00 279 SER A N 1
ATOM 2306 C CA . SER A 1 279 ? -26.539 7.164 15.989 1.00 83.00 279 SER A CA 1
ATOM 2307 C C . SER A 1 279 ? -25.236 6.766 16.688 1.00 83.00 279 SER A C 1
ATOM 2309 O O . SER A 1 279 ? -25.179 6.781 17.916 1.00 83.00 279 SER A O 1
ATOM 2311 N N . ARG A 1 280 ? -24.149 6.525 15.937 1.00 82.81 280 ARG A N 1
ATOM 2312 C CA . ARG A 1 280 ? -22.827 6.209 16.525 1.00 82.81 280 ARG A CA 1
ATOM 2313 C C . ARG A 1 280 ? -22.274 7.356 17.363 1.00 82.81 280 ARG A C 1
ATOM 2315 O O . ARG A 1 280 ? -21.647 7.139 18.395 1.00 82.81 280 ARG A O 1
ATOM 2322 N N . ALA A 1 281 ? -22.510 8.588 16.926 1.00 80.94 281 ALA A N 1
ATOM 2323 C CA . ALA A 1 281 ? -22.143 9.767 17.684 1.00 80.94 281 ALA A CA 1
ATOM 2324 C C . ALA A 1 281 ? -22.874 9.804 19.033 1.00 80.94 281 ALA A C 1
ATOM 2326 O O . ALA A 1 281 ? -22.228 9.979 20.061 1.00 80.94 281 ALA A O 1
ATOM 2327 N N . LYS A 1 282 ? -24.196 9.573 19.052 1.00 80.12 282 LYS A N 1
ATOM 2328 C CA . LYS A 1 282 ? -24.978 9.475 20.298 1.00 80.12 282 LYS A CA 1
ATOM 2329 C C . LYS A 1 282 ? -24.437 8.390 21.230 1.00 80.12 282 LYS A C 1
ATOM 2331 O O . LYS A 1 282 ? -24.230 8.681 22.402 1.00 80.12 282 LYS A O 1
ATOM 2336 N N . GLU A 1 283 ? -24.154 7.191 20.720 1.00 79.44 283 GLU A N 1
ATOM 2337 C CA . GLU A 1 283 ? -23.568 6.097 21.512 1.00 79.44 283 GLU A CA 1
ATOM 2338 C C . GLU A 1 283 ? -22.252 6.510 22.181 1.00 79.44 283 GLU A C 1
ATOM 2340 O O . GLU A 1 283 ? -22.065 6.307 23.380 1.00 79.44 283 GLU A O 1
ATOM 2345 N N . LEU A 1 284 ? -21.357 7.150 21.427 1.00 71.19 284 LEU A N 1
ATOM 2346 C CA . LEU A 1 284 ? -20.062 7.583 21.943 1.00 71.19 284 LEU A CA 1
ATOM 2347 C C . LEU A 1 284 ? -20.170 8.745 22.930 1.00 71.19 284 LEU A C 1
ATOM 2349 O O . LEU A 1 284 ? -19.405 8.783 23.887 1.00 71.19 284 LEU A O 1
ATOM 2353 N N . PHE A 1 285 ? -21.119 9.666 22.750 1.00 71.56 285 PHE A N 1
ATOM 2354 C CA . PHE A 1 285 ? -21.357 10.730 23.730 1.00 71.56 285 PHE A CA 1
ATOM 2355 C C . PHE A 1 285 ? -21.955 10.199 25.031 1.00 71.56 285 PHE A C 1
ATOM 2357 O O . PHE A 1 285 ? -21.587 10.677 26.100 1.00 71.56 285 PHE A O 1
ATOM 2364 N N . VAL A 1 286 ? -22.815 9.181 24.952 1.00 71.38 286 VAL A N 1
ATOM 2365 C CA . VAL A 1 286 ? -23.331 8.478 26.134 1.00 71.38 286 VAL A CA 1
ATOM 2366 C C . VAL A 1 286 ? -22.205 7.721 26.846 1.00 71.38 286 VAL A C 1
ATOM 2368 O O . VAL A 1 286 ? -22.113 7.782 28.068 1.00 71.38 286 VAL A O 1
ATOM 2371 N N . ALA A 1 287 ? -21.307 7.070 26.100 1.00 62.44 287 ALA A N 1
ATOM 2372 C CA . ALA A 1 287 ? -20.159 6.357 26.664 1.00 62.44 287 ALA A CA 1
ATOM 2373 C C . ALA A 1 287 ? -19.059 7.285 27.223 1.00 62.44 287 ALA A C 1
ATOM 2375 O O . ALA A 1 287 ? -18.350 6.898 28.147 1.00 62.44 287 ALA A O 1
ATOM 2376 N N . ALA A 1 288 ? -18.907 8.494 26.670 1.00 59.19 288 ALA A N 1
ATOM 2377 C CA . ALA A 1 288 ? -17.898 9.480 27.072 1.00 59.19 288 ALA A CA 1
ATOM 2378 C C . ALA A 1 288 ? -18.373 10.467 28.157 1.00 59.19 288 ALA A C 1
ATOM 2380 O O . ALA A 1 288 ? -17.585 11.303 28.608 1.00 59.19 288 ALA A O 1
ATOM 2381 N N . GLY A 1 289 ? -19.646 10.411 28.560 1.00 59.53 289 GLY A N 1
ATOM 2382 C CA . GLY A 1 289 ? -20.152 11.172 29.700 1.00 59.53 289 GLY A CA 1
ATOM 2383 C C . GLY A 1 289 ? -19.482 10.748 31.015 1.00 59.53 289 GLY A C 1
ATOM 2384 O O . GLY A 1 289 ? -18.849 9.690 31.075 1.00 59.53 289 GLY A O 1
ATOM 2385 N N . PRO A 1 290 ? -19.609 11.541 32.098 1.00 48.44 290 PRO A N 1
ATOM 2386 C CA . PRO A 1 290 ? -19.274 11.035 33.421 1.00 48.44 290 PRO A CA 1
ATOM 2387 C C . PRO A 1 290 ? -20.073 9.752 33.618 1.00 48.44 290 PRO A C 1
ATOM 2389 O O . PRO A 1 290 ? -21.288 9.759 33.410 1.00 48.44 290 PRO A O 1
ATOM 2392 N N . VAL A 1 291 ? -19.390 8.660 33.972 1.00 44.03 291 VAL A N 1
ATOM 2393 C CA . VAL A 1 291 ? -20.042 7.422 34.395 1.00 44.03 291 VAL A CA 1
ATOM 2394 C C . VAL A 1 291 ? -21.066 7.848 35.433 1.00 44.03 291 VAL A C 1
ATOM 2396 O O . VAL A 1 291 ? -20.694 8.230 36.545 1.00 44.03 291 VAL A O 1
ATOM 2399 N N . GLN A 1 292 ? -22.353 7.860 35.069 1.00 42.62 292 GLN A N 1
ATOM 2400 C CA . GLN A 1 292 ? -23.386 7.905 36.081 1.00 42.62 292 GLN A CA 1
ATOM 2401 C C . GLN A 1 292 ? -23.040 6.712 36.957 1.00 42.62 292 GLN A C 1
ATOM 2403 O O . GLN A 1 292 ? -23.056 5.572 36.484 1.00 42.62 292 GLN A O 1
ATOM 2408 N N . LYS A 1 293 ? -22.663 6.977 38.213 1.00 40.22 293 LYS A N 1
ATOM 2409 C CA . LYS A 1 293 ? -22.822 5.995 39.274 1.00 40.22 293 LYS A CA 1
ATOM 2410 C C . LYS A 1 293 ? -24.316 5.710 39.289 1.00 40.22 293 LYS A C 1
ATOM 2412 O O . LYS A 1 293 ? -25.072 6.336 40.022 1.00 40.22 293 LYS A O 1
ATOM 2417 N N . LEU A 1 294 ? -24.751 4.843 38.381 1.0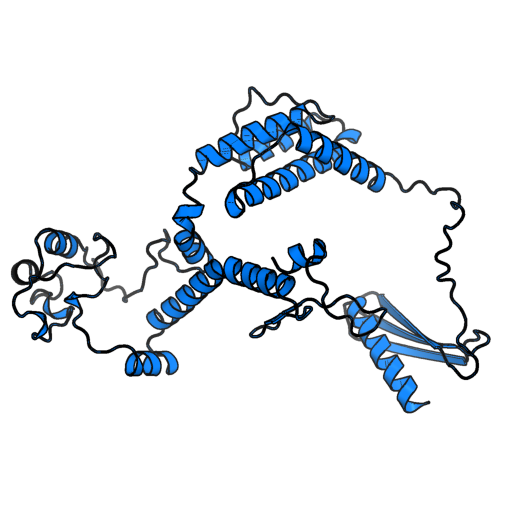0 37.09 294 LEU A N 1
ATOM 2418 C CA . LEU A 1 294 ? -26.028 4.188 38.457 1.00 37.09 294 LEU A CA 1
ATOM 2419 C C . LEU A 1 294 ? -26.024 3.610 39.866 1.00 37.09 294 LEU A C 1
ATOM 2421 O O . LEU A 1 294 ? -25.140 2.813 40.199 1.00 37.09 294 LEU A O 1
ATOM 2425 N N . ALA A 1 295 ? -26.962 4.065 40.702 1.00 41.72 295 ALA A N 1
ATOM 2426 C CA . ALA A 1 295 ? -27.372 3.295 41.867 1.00 41.72 295 ALA A CA 1
ATOM 2427 C C . ALA A 1 295 ? -27.437 1.837 41.404 1.00 41.72 295 ALA A C 1
ATOM 2429 O O . ALA A 1 295 ? -27.985 1.629 40.315 1.00 41.72 295 ALA A O 1
ATOM 2430 N N . PRO A 1 296 ? -26.787 0.896 42.117 1.00 37.12 296 PRO A N 1
ATOM 2431 C CA . PRO A 1 296 ? -26.434 -0.420 41.601 1.00 37.12 296 PRO A CA 1
ATOM 2432 C C . PRO A 1 296 ? -27.633 -0.997 40.868 1.00 37.12 296 PRO A C 1
ATOM 2434 O O . PRO A 1 296 ? -28.620 -1.409 41.476 1.00 37.12 296 PRO A O 1
ATOM 2437 N N . ARG A 1 297 ? -27.584 -0.908 39.535 1.00 33.56 297 ARG A N 1
ATOM 2438 C CA . ARG A 1 297 ? -28.662 -1.376 38.682 1.00 33.56 297 ARG A CA 1
ATOM 2439 C C . ARG A 1 297 ? -28.693 -2.864 38.948 1.00 33.56 297 ARG A C 1
ATOM 2441 O O . ARG A 1 297 ? -27.656 -3.505 38.764 1.00 33.56 297 ARG A O 1
ATOM 2448 N N . ALA A 1 298 ? -29.825 -3.345 39.468 1.00 42.19 298 ALA A N 1
ATOM 2449 C CA . ALA A 1 298 ? -30.051 -4.741 39.807 1.00 42.19 298 ALA A CA 1
ATOM 2450 C C . ALA A 1 298 ? -29.330 -5.611 38.780 1.00 42.19 298 ALA A C 1
ATOM 2452 O O . ALA A 1 298 ? -29.590 -5.496 37.578 1.00 42.19 298 ALA A O 1
ATOM 2453 N N . GLN A 1 299 ? -28.323 -6.341 39.266 1.00 37.75 299 GLN A N 1
ATOM 2454 C CA . GLN A 1 299 ? -27.425 -7.112 38.431 1.00 37.75 299 GLN A CA 1
ATOM 2455 C C . GLN A 1 299 ? -28.271 -7.960 37.488 1.00 37.75 299 GLN A C 1
ATOM 2457 O O . GLN A 1 299 ? -29.018 -8.833 37.927 1.00 37.75 299 GLN A O 1
ATOM 2462 N N . VAL A 1 300 ? -28.126 -7.723 36.184 1.00 36.81 300 VAL A N 1
ATOM 2463 C CA . VAL A 1 300 ? -28.355 -8.793 35.223 1.00 36.81 300 VAL A CA 1
ATOM 2464 C C . VAL A 1 300 ? -27.265 -9.804 35.539 1.00 36.81 300 VAL A C 1
ATOM 2466 O O . VAL A 1 300 ? -26.089 -9.605 35.238 1.00 36.81 300 VAL A O 1
ATOM 2469 N N . SER A 1 301 ? -27.663 -10.820 36.288 1.00 36.88 301 SER A N 1
ATOM 2470 C CA . SER A 1 301 ? -26.836 -11.881 36.824 1.00 36.88 301 SER A CA 1
ATOM 2471 C C . SER A 1 301 ? -26.322 -12.774 35.696 1.00 36.88 301 SER A C 1
ATOM 2473 O O . SER A 1 301 ? -26.726 -13.923 35.544 1.00 36.88 301 SER A O 1
ATOM 2475 N N . SER A 1 302 ? -25.315 -12.316 34.952 1.00 41.72 302 SER A N 1
ATOM 2476 C CA . SER A 1 302 ? -24.257 -13.257 34.596 1.00 41.72 302 SER A CA 1
ATOM 2477 C C . SER A 1 302 ? -23.495 -13.525 35.891 1.00 41.72 302 SER A C 1
ATOM 2479 O O . SER A 1 302 ? -22.531 -12.830 36.207 1.00 41.72 302 SER A O 1
ATOM 2481 N N . ASN A 1 303 ? -24.004 -14.467 36.689 1.00 42.25 303 ASN A N 1
ATOM 2482 C CA . ASN A 1 303 ? -23.398 -14.942 37.930 1.00 42.25 303 ASN A CA 1
ATOM 2483 C C . ASN A 1 303 ? -22.034 -15.593 37.634 1.00 42.25 303 ASN A C 1
ATOM 2485 O O . ASN A 1 303 ? -21.870 -16.802 37.748 1.00 42.25 303 ASN A O 1
ATOM 2489 N N . ALA A 1 304 ? -21.030 -14.784 37.306 1.00 49.62 304 ALA A N 1
ATOM 2490 C CA . ALA A 1 304 ? -19.629 -15.098 37.534 1.00 49.62 304 ALA A CA 1
ATOM 2491 C C . ALA A 1 304 ? -19.259 -14.669 38.964 1.00 49.62 304 ALA A C 1
ATOM 2493 O O . ALA A 1 304 ? -18.219 -14.064 39.205 1.00 49.62 304 ALA A O 1
ATOM 2494 N N . ASN A 1 305 ? -20.144 -14.955 39.925 1.00 56.62 305 ASN A N 1
ATOM 2495 C CA . ASN A 1 305 ? -19.770 -14.910 41.326 1.00 56.62 305 ASN A CA 1
ATOM 2496 C C . ASN A 1 305 ? -18.710 -15.984 41.518 1.00 56.62 305 ASN A C 1
ATOM 2498 O O . ASN A 1 305 ? -18.887 -17.129 41.091 1.00 56.62 305 ASN A O 1
ATOM 2502 N N . TRP A 1 306 ? -17.589 -15.589 42.111 1.00 68.19 306 TRP A N 1
ATOM 2503 C CA . TRP A 1 306 ? -16.546 -16.521 42.491 1.00 68.19 306 TRP A CA 1
ATOM 2504 C C . TRP A 1 306 ? -17.184 -17.662 43.294 1.00 68.19 306 TRP A C 1
ATOM 2506 O O . TRP A 1 306 ? -17.895 -17.422 44.268 1.00 68.19 306 TRP A O 1
ATOM 2516 N N . LYS A 1 307 ? -16.979 -18.898 42.838 1.00 76.88 307 LYS A N 1
ATOM 2517 C CA . LYS A 1 307 ? -17.354 -20.107 43.568 1.00 76.88 307 LYS A CA 1
ATOM 2518 C C . LYS A 1 307 ? -16.079 -20.826 43.999 1.00 76.88 307 LYS A C 1
ATOM 2520 O O . LYS A 1 307 ? -15.112 -20.832 43.213 1.00 76.88 307 LYS A O 1
ATOM 2525 N N . PRO A 1 308 ? -16.062 -21.407 45.209 1.00 78.75 308 PRO A N 1
ATOM 2526 C CA . PRO A 1 308 ? -15.003 -22.323 45.579 1.00 78.75 308 PRO A CA 1
ATOM 2527 C C . PRO A 1 308 ? -14.984 -23.516 44.600 1.00 78.75 308 PRO A C 1
ATOM 2529 O O . PRO A 1 308 ? -15.992 -23.793 43.938 1.00 78.75 308 PRO A O 1
ATOM 2532 N N . PRO A 1 309 ? -13.823 -24.163 44.421 1.00 82.12 309 PRO A N 1
ATOM 2533 C CA . PRO A 1 309 ? -13.706 -25.371 43.610 1.00 82.12 309 PRO A CA 1
ATOM 2534 C C . PRO A 1 309 ? -14.591 -26.512 44.147 1.00 82.12 309 PRO A C 1
ATOM 2536 O O . PRO A 1 309 ? -15.053 -26.472 45.285 1.00 82.12 309 PRO A O 1
ATOM 2539 N N . GLN A 1 310 ? -14.855 -27.519 43.310 1.00 81.50 310 GLN A N 1
ATOM 2540 C CA . GLN A 1 310 ? -15.570 -28.733 43.726 1.00 81.50 310 GLN A CA 1
ATOM 2541 C C . GLN A 1 310 ? -14.736 -29.544 44.734 1.00 81.50 310 GLN A C 1
ATOM 2543 O O . GLN A 1 310 ? -13.534 -29.315 44.870 1.00 81.50 310 GLN A O 1
ATOM 2548 N N . HIS A 1 311 ? -15.373 -30.486 45.437 1.00 71.88 311 HIS A N 1
ATOM 2549 C CA . HIS A 1 311 ? -14.679 -31.401 46.348 1.00 71.88 311 HIS A CA 1
ATOM 2550 C C . HIS A 1 311 ? -13.517 -32.093 45.613 1.00 71.88 311 HIS A C 1
ATOM 2552 O O . HIS A 1 311 ? -13.650 -32.414 44.434 1.00 71.88 311 HIS A O 1
ATOM 2558 N N . ASP A 1 312 ? -12.380 -32.247 46.291 1.00 80.81 312 ASP A N 1
ATOM 2559 C CA . ASP A 1 312 ? -11.116 -32.798 45.762 1.00 80.81 312 ASP A CA 1
ATOM 2560 C C . ASP A 1 312 ? -10.362 -31.926 44.739 1.00 80.81 312 ASP A C 1
ATOM 2562 O O . ASP A 1 312 ? -9.309 -32.322 44.243 1.00 80.81 312 ASP A O 1
ATOM 2566 N N . PHE A 1 313 ? -10.827 -30.700 44.473 1.00 79.94 313 PHE A N 1
ATOM 2567 C CA . PHE A 1 313 ? -10.104 -29.738 43.642 1.00 79.94 313 PHE A CA 1
ATOM 2568 C C . PHE A 1 313 ? -9.499 -28.603 44.471 1.00 79.94 313 PHE A C 1
ATOM 2570 O O . PHE A 1 313 ? -10.156 -27.987 45.312 1.00 79.94 313 PHE A O 1
ATOM 2577 N N . ILE A 1 314 ? -8.251 -28.259 44.155 1.00 84.31 314 ILE A N 1
ATOM 2578 C CA . ILE A 1 314 ? -7.586 -27.048 44.641 1.00 84.31 314 ILE A CA 1
ATOM 2579 C C . ILE A 1 314 ? -7.614 -26.003 43.527 1.00 84.31 314 ILE A C 1
ATOM 2581 O O . ILE A 1 314 ? -7.244 -26.274 42.386 1.00 84.31 314 ILE A O 1
ATOM 2585 N N . LYS A 1 315 ? -8.033 -24.779 43.856 1.00 86.75 315 LYS A N 1
ATOM 2586 C CA . LYS A 1 315 ? -8.038 -23.655 42.914 1.00 86.75 315 LYS A CA 1
ATOM 2587 C C . LYS A 1 315 ? -6.823 -22.771 43.139 1.00 86.75 315 LYS A C 1
ATOM 2589 O O . LYS A 1 315 ? -6.670 -22.208 44.219 1.00 86.75 315 LYS A O 1
ATOM 2594 N N . LEU A 1 316 ? -6.008 -22.594 42.103 1.00 87.44 316 LEU A N 1
ATOM 2595 C CA . LEU A 1 316 ? -4.889 -21.655 42.105 1.00 87.44 316 LEU A CA 1
ATOM 2596 C C . LEU A 1 316 ? -5.325 -20.320 41.499 1.00 87.44 316 LEU A C 1
ATOM 2598 O O . LEU A 1 316 ? -5.605 -20.211 40.307 1.00 87.44 316 LEU A O 1
ATOM 2602 N N . ASN A 1 317 ? -5.401 -19.294 42.339 1.00 89.12 317 ASN A N 1
ATOM 2603 C CA . ASN A 1 317 ? -5.545 -17.909 41.917 1.00 89.12 317 ASN A CA 1
ATOM 2604 C C . ASN A 1 317 ? -4.159 -17.270 41.828 1.00 89.12 317 ASN A C 1
ATOM 2606 O O . ASN A 1 317 ? -3.368 -17.419 42.751 1.00 89.12 317 ASN A O 1
ATOM 2610 N N . PHE A 1 318 ? -3.882 -16.530 40.760 1.00 87.69 318 PHE A N 1
ATOM 2611 C CA . PHE A 1 318 ? -2.618 -15.826 40.578 1.00 87.69 318 PHE A CA 1
ATOM 2612 C C . PHE A 1 318 ? -2.868 -14.370 40.192 1.00 87.69 318 PHE A C 1
ATOM 2614 O O . PHE A 1 318 ? -3.880 -14.055 39.563 1.00 87.69 318 PHE A O 1
ATOM 2621 N N . ASP A 1 319 ? -1.952 -13.489 40.576 1.00 85.62 319 ASP A N 1
ATOM 2622 C CA . ASP A 1 319 ? -1.951 -12.093 40.151 1.00 85.62 319 ASP A CA 1
ATOM 2623 C C . ASP A 1 319 ? -0.522 -11.548 40.054 1.00 85.62 319 ASP A C 1
ATOM 2625 O O . ASP A 1 319 ? 0.424 -12.120 40.606 1.00 85.62 319 ASP A O 1
ATOM 2629 N N . ALA A 1 320 ? -0.365 -10.437 39.340 1.00 87.75 320 ALA A N 1
ATOM 2630 C CA . ALA A 1 320 ? 0.910 -9.759 39.172 1.00 87.75 320 ALA A CA 1
ATOM 2631 C C . ALA A 1 320 ? 0.758 -8.251 39.377 1.00 87.75 320 ALA A C 1
ATOM 2633 O O . ALA A 1 320 ? -0.183 -7.629 38.886 1.00 87.75 320 ALA A O 1
ATOM 2634 N N . SER A 1 321 ? 1.728 -7.652 40.063 1.00 84.19 321 SER A N 1
ATOM 2635 C CA . SER A 1 321 ? 1.807 -6.209 40.286 1.00 84.19 321 SER A CA 1
ATOM 2636 C C . SER A 1 321 ? 3.178 -5.674 39.885 1.00 84.19 321 SER A C 1
ATOM 2638 O O . SER A 1 321 ? 4.183 -6.376 39.995 1.00 84.19 321 SER A O 1
ATOM 2640 N N . ILE A 1 322 ? 3.219 -4.431 39.404 1.00 83.94 322 ILE A N 1
ATOM 2641 C CA . ILE A 1 322 ? 4.449 -3.743 38.996 1.00 83.94 322 ILE A CA 1
ATOM 2642 C C . ILE A 1 322 ? 4.509 -2.398 39.710 1.00 83.94 322 ILE A C 1
ATOM 2644 O O . ILE A 1 322 ? 3.538 -1.640 39.695 1.00 83.94 322 ILE A O 1
ATOM 2648 N N . LYS A 1 323 ? 5.655 -2.089 40.321 1.00 78.25 323 LYS A N 1
ATOM 2649 C CA . LYS A 1 323 ? 5.928 -0.787 40.933 1.00 78.25 323 LYS A CA 1
ATOM 2650 C C . LYS A 1 323 ? 7.402 -0.429 40.749 1.00 78.25 323 LYS A C 1
ATOM 2652 O O . LYS A 1 323 ? 8.256 -1.184 41.195 1.00 78.25 323 LYS A O 1
ATOM 2657 N N . GLN A 1 324 ? 7.676 0.731 40.139 1.00 68.31 324 GLN A N 1
ATOM 2658 C CA . GLN A 1 324 ? 9.029 1.302 39.986 1.00 68.31 324 GLN A CA 1
ATOM 2659 C C . GLN A 1 324 ? 10.060 0.264 39.488 1.00 68.31 324 GLN A C 1
ATOM 2661 O O . GLN A 1 324 ? 11.045 -0.004 40.166 1.00 68.31 324 GLN A O 1
ATOM 2666 N N . ASP A 1 325 ? 9.775 -0.367 38.343 1.00 70.25 325 ASP A N 1
ATOM 2667 C CA . ASP A 1 325 ? 10.595 -1.404 37.683 1.00 70.25 325 ASP A CA 1
ATOM 2668 C C . ASP A 1 325 ? 10.799 -2.726 38.439 1.00 70.25 325 ASP A C 1
ATOM 2670 O O . ASP A 1 325 ? 11.507 -3.617 37.970 1.00 70.25 325 ASP A O 1
ATOM 2674 N N . VAL A 1 326 ? 10.119 -2.920 39.570 1.00 74.50 326 VAL A N 1
ATOM 2675 C CA . VAL A 1 326 ? 10.050 -4.215 40.251 1.00 74.50 326 VAL A CA 1
ATOM 2676 C C . VAL A 1 326 ? 8.677 -4.828 40.009 1.00 74.50 326 VAL A C 1
ATOM 2678 O O . VAL A 1 326 ? 7.651 -4.223 40.333 1.00 74.50 326 VAL A O 1
ATOM 2681 N N . SER A 1 327 ? 8.648 -6.047 39.468 1.00 83.44 327 SER A N 1
ATOM 2682 C CA . SER A 1 327 ? 7.417 -6.829 39.363 1.00 83.44 327 SER A CA 1
ATOM 2683 C C . SER A 1 327 ? 7.372 -7.925 40.422 1.00 83.44 327 SER A C 1
ATOM 2685 O O . SER A 1 327 ? 8.385 -8.540 40.763 1.00 83.44 327 SER A O 1
ATOM 2687 N N . ALA A 1 328 ? 6.190 -8.150 40.977 1.00 86.06 328 ALA A N 1
ATOM 2688 C CA . ALA A 1 328 ? 5.927 -9.204 41.939 1.00 86.06 328 ALA A CA 1
ATOM 2689 C C . ALA A 1 328 ? 4.731 -10.020 41.461 1.00 86.06 328 ALA A C 1
ATOM 2691 O O . ALA A 1 328 ? 3.691 -9.464 41.107 1.00 86.06 328 ALA A O 1
ATOM 2692 N N . ILE A 1 329 ? 4.893 -11.337 41.468 1.00 89.88 329 ILE A N 1
ATOM 2693 C CA . ILE A 1 329 ? 3.841 -12.299 41.156 1.00 89.88 329 ILE A CA 1
ATOM 2694 C C . ILE A 1 329 ? 3.440 -13.017 42.442 1.00 89.88 329 ILE A C 1
ATOM 2696 O O . ILE A 1 329 ? 4.293 -13.317 43.284 1.00 89.88 329 ILE A O 1
ATOM 2700 N N . GLY A 1 330 ? 2.145 -13.257 42.610 1.00 89.00 330 GLY A N 1
ATOM 2701 C CA . GLY A 1 330 ? 1.578 -13.900 43.788 1.00 89.00 330 GLY A CA 1
ATOM 2702 C C . GLY A 1 330 ? 0.588 -14.987 43.401 1.00 89.00 330 GLY A C 1
ATOM 2703 O O . GLY A 1 330 ? -0.174 -14.819 42.452 1.00 89.00 330 GLY A O 1
ATOM 2704 N N . LEU A 1 331 ? 0.595 -16.091 44.146 1.00 90.38 331 LEU A N 1
ATOM 2705 C CA . LEU A 1 331 ? -0.341 -17.198 43.993 1.00 90.38 331 LEU A CA 1
ATOM 2706 C C . LEU A 1 331 ? -1.006 -17.533 45.319 1.00 90.38 331 LEU A C 1
ATOM 2708 O O . LEU A 1 331 ? -0.385 -17.463 46.378 1.00 90.38 331 LEU A O 1
ATOM 2712 N N . VAL A 1 332 ? -2.263 -17.951 45.243 1.00 88.81 332 VAL A N 1
ATOM 2713 C CA . VAL A 1 332 ? -3.069 -18.411 46.370 1.00 88.81 332 VAL A CA 1
ATOM 2714 C C . VAL A 1 332 ? -3.784 -19.691 45.958 1.00 88.81 332 VAL A C 1
ATOM 2716 O O . VAL A 1 332 ? -4.634 -19.671 45.068 1.00 88.81 332 VAL A O 1
ATOM 2719 N N . ALA A 1 333 ? -3.457 -20.796 46.621 1.00 88.44 333 ALA A N 1
ATOM 2720 C CA . ALA A 1 333 ? -4.217 -22.036 46.552 1.00 88.44 333 ALA A CA 1
ATOM 2721 C C . ALA A 1 333 ? -5.402 -21.969 47.514 1.00 88.44 333 ALA A C 1
ATOM 2723 O O . ALA A 1 333 ? -5.240 -21.563 48.669 1.00 88.44 333 ALA A O 1
ATOM 2724 N N . ARG A 1 334 ? -6.579 -22.396 47.053 1.00 87.06 334 ARG A N 1
ATOM 2725 C CA . ARG A 1 334 ? -7.802 -22.464 47.856 1.00 87.06 334 ARG A CA 1
ATOM 2726 C C . ARG A 1 334 ? -8.448 -23.840 47.800 1.00 87.06 334 ARG A C 1
ATOM 2728 O O . ARG A 1 334 ? -8.463 -24.452 46.733 1.00 87.06 334 ARG A O 1
ATOM 2735 N N . ASP A 1 335 ? -8.987 -24.283 48.931 1.00 86.88 335 ASP A N 1
ATOM 2736 C CA . ASP A 1 335 ? -9.771 -25.518 49.043 1.00 86.88 335 ASP A CA 1
ATOM 2737 C C . ASP A 1 335 ? -11.229 -25.334 48.575 1.00 86.88 335 ASP A C 1
ATOM 2739 O O . ASP A 1 335 ? -11.643 -24.246 48.161 1.00 86.88 335 ASP A O 1
ATOM 2743 N N . HIS A 1 336 ? -12.017 -26.408 48.661 1.00 85.06 336 HIS A N 1
ATOM 2744 C CA . HIS A 1 336 ? -13.432 -26.445 48.283 1.00 85.06 336 HIS A CA 1
ATOM 2745 C C . HIS A 1 336 ? -14.370 -25.695 49.250 1.00 85.06 336 HIS A C 1
ATOM 2747 O O . HIS A 1 336 ? -15.526 -25.445 48.910 1.00 85.06 336 HIS A O 1
ATOM 2753 N N . TRP A 1 337 ? -13.884 -25.278 50.423 1.00 82.88 337 TRP A N 1
ATOM 2754 C CA . TRP A 1 337 ? -14.575 -24.322 51.297 1.00 82.88 337 TRP A CA 1
ATOM 2755 C C . TRP A 1 337 ? -14.225 -22.871 50.953 1.00 82.88 337 TRP A C 1
ATOM 2757 O O . TRP A 1 337 ? -14.887 -21.940 51.411 1.00 82.88 337 TRP A O 1
ATOM 2767 N N . GLY A 1 338 ? -13.215 -22.663 50.105 1.00 80.88 338 GLY A N 1
ATOM 2768 C CA . GLY A 1 338 ? -12.742 -21.352 49.695 1.00 80.88 338 GLY A CA 1
ATOM 2769 C C . GLY A 1 338 ? -11.618 -20.776 50.553 1.00 80.88 338 GLY A C 1
ATOM 2770 O O . GLY A 1 338 ? -11.157 -19.656 50.277 1.00 80.88 338 GLY A O 1
ATOM 2771 N N . ASN A 1 339 ? -11.158 -21.526 51.554 1.00 83.81 339 ASN A N 1
ATOM 2772 C CA . ASN A 1 339 ? -10.083 -21.123 52.446 1.00 83.81 339 ASN A CA 1
ATOM 2773 C C . ASN A 1 339 ? -8.756 -21.149 51.697 1.00 83.81 339 ASN A C 1
ATOM 2775 O O . ASN A 1 339 ? -8.499 -22.042 50.892 1.00 83.81 339 ASN A O 1
ATOM 2779 N N . ALA A 1 340 ? -7.901 -20.163 51.961 1.00 86.06 340 ALA A N 1
ATOM 2780 C CA . ALA A 1 340 ? -6.544 -20.173 51.437 1.00 86.06 340 ALA A CA 1
ATOM 2781 C C . ALA A 1 340 ? -5.723 -21.229 52.188 1.00 86.06 340 ALA A C 1
ATOM 2783 O O . ALA A 1 340 ? -5.517 -21.106 53.391 1.00 86.06 340 ALA A O 1
ATOM 2784 N N . ILE A 1 341 ? -5.257 -22.250 51.472 1.00 87.25 341 ILE A N 1
ATOM 2785 C CA . ILE A 1 341 ? -4.454 -23.339 52.046 1.00 87.25 341 ILE A CA 1
ATOM 2786 C C . ILE A 1 341 ? -2.955 -23.058 51.944 1.00 87.25 341 ILE A C 1
ATOM 2788 O O . ILE A 1 341 ? -2.193 -23.436 52.827 1.00 87.25 341 ILE A O 1
ATOM 2792 N N . LYS A 1 342 ? -2.523 -22.376 50.876 1.00 86.00 342 LYS A N 1
ATOM 2793 C CA . LYS A 1 342 ? -1.126 -21.985 50.649 1.00 86.00 342 LYS A CA 1
ATOM 2794 C C . LYS A 1 342 ? -1.052 -20.710 49.820 1.00 86.00 342 LYS A C 1
ATOM 2796 O O . LYS A 1 342 ? -1.917 -20.447 48.983 1.00 86.00 342 LYS A O 1
ATOM 2801 N N . MET A 1 343 ? -0.002 -19.930 50.048 1.00 90.12 343 MET A N 1
ATOM 2802 C CA . MET A 1 343 ? 0.272 -18.692 49.328 1.00 90.12 343 MET A CA 1
ATOM 2803 C C . MET A 1 343 ? 1.750 -18.634 48.957 1.00 90.12 343 MET A C 1
ATOM 2805 O O . MET A 1 343 ? 2.606 -18.970 49.774 1.00 90.12 343 MET A O 1
ATOM 2809 N N . TRP A 1 344 ? 2.045 -18.175 47.745 1.00 88.69 344 TRP A N 1
ATOM 2810 C CA . TRP A 1 344 ? 3.407 -18.000 47.251 1.00 88.69 344 TRP A CA 1
ATOM 2811 C C . TRP A 1 344 ? 3.583 -16.606 46.670 1.00 88.69 344 TRP A C 1
ATOM 2813 O O . TRP A 1 344 ? 2.648 -16.031 46.112 1.00 88.69 344 TRP A O 1
ATOM 2823 N N . SER A 1 345 ? 4.793 -16.066 46.772 1.00 90.69 345 SER A N 1
ATOM 2824 C CA . SER A 1 345 ? 5.167 -14.831 46.090 1.00 90.69 345 SER A CA 1
ATOM 2825 C C . SER A 1 345 ? 6.606 -14.901 45.592 1.00 90.69 345 SER A C 1
ATOM 2827 O O . SER A 1 345 ? 7.464 -15.542 46.201 1.00 90.69 345 SER A O 1
ATOM 2829 N N . LYS A 1 346 ? 6.868 -14.267 44.449 1.00 87.25 346 LYS A N 1
ATOM 2830 C CA . LYS A 1 346 ? 8.205 -14.187 43.852 1.00 87.25 346 LYS A CA 1
ATOM 2831 C C . LYS A 1 346 ? 8.374 -12.851 43.139 1.00 87.25 346 LYS A C 1
ATOM 2833 O O . LYS A 1 346 ? 7.420 -12.296 42.595 1.00 87.25 346 LYS A O 1
ATOM 2838 N N . LYS A 1 347 ? 9.601 -12.331 43.128 1.00 86.06 347 LYS A N 1
ATOM 2839 C CA . LYS A 1 347 ? 9.963 -11.188 42.283 1.00 86.06 347 LYS A CA 1
ATOM 2840 C C . LYS A 1 347 ? 10.191 -11.659 40.848 1.00 86.06 347 LYS A C 1
ATOM 2842 O O . LYS A 1 347 ? 10.851 -12.671 40.625 1.00 86.06 347 LYS A O 1
ATOM 2847 N N . SER A 1 348 ? 9.664 -10.911 39.892 1.00 76.75 348 SER A N 1
ATOM 2848 C CA . SER A 1 348 ? 9.903 -11.100 38.465 1.00 76.75 348 SER A CA 1
ATOM 2849 C C . SER A 1 348 ? 10.584 -9.848 37.900 1.00 76.75 348 SER A C 1
ATOM 2851 O O . SER A 1 348 ? 10.422 -8.739 38.418 1.00 76.75 348 SER A O 1
ATOM 2853 N N . SER A 1 349 ? 11.381 -10.015 36.849 1.00 71.38 349 SER A N 1
ATOM 2854 C CA . SER A 1 349 ? 12.059 -8.924 36.137 1.00 71.38 349 SER A CA 1
ATOM 2855 C C . SER A 1 349 ? 11.238 -8.380 34.957 1.00 71.38 349 SER A C 1
ATOM 2857 O O . SER A 1 349 ? 11.752 -7.605 34.155 1.00 71.38 349 SER A O 1
ATOM 2859 N N . SER A 1 350 ? 9.966 -8.775 34.824 1.00 69.38 350 SER A N 1
ATOM 2860 C CA . SER A 1 350 ? 9.104 -8.320 33.729 1.00 69.38 350 SER A CA 1
ATOM 2861 C C . SER A 1 350 ? 8.631 -6.876 33.931 1.00 69.38 350 SER A C 1
ATOM 2863 O O . SER A 1 350 ? 8.034 -6.545 34.951 1.00 69.38 350 SER A O 1
ATOM 2865 N N . LEU A 1 351 ? 8.819 -6.030 32.916 1.00 71.62 351 LEU A N 1
ATOM 2866 C CA . LEU A 1 351 ? 8.336 -4.640 32.890 1.00 71.62 351 LEU A CA 1
ATOM 2867 C C . LEU A 1 351 ? 6.900 -4.507 32.342 1.00 71.62 351 LEU A C 1
ATOM 2869 O O . LEU A 1 351 ? 6.361 -3.405 32.277 1.00 71.62 351 LEU A O 1
ATOM 2873 N N . ASN A 1 352 ? 6.264 -5.617 31.947 1.00 77.62 352 ASN A N 1
ATOM 2874 C CA . ASN A 1 352 ? 4.912 -5.642 31.388 1.00 77.62 352 ASN A CA 1
ATOM 2875 C C . ASN A 1 352 ? 3.973 -6.479 32.275 1.00 77.62 352 ASN A C 1
ATOM 2877 O O . ASN A 1 352 ? 4.264 -7.639 32.575 1.00 77.62 352 ASN A O 1
ATOM 2881 N N . VAL A 1 353 ? 2.839 -5.884 32.672 1.00 77.31 353 VAL A N 1
ATOM 2882 C CA . VAL A 1 353 ? 1.827 -6.491 33.556 1.00 77.31 353 VAL A CA 1
ATOM 2883 C C . VAL A 1 353 ? 1.222 -7.756 32.946 1.00 77.31 353 VAL A C 1
ATOM 2885 O O . VAL A 1 353 ? 1.055 -8.748 33.653 1.00 77.31 353 VAL A O 1
ATOM 2888 N N . ASP A 1 354 ? 0.935 -7.761 31.644 1.00 79.50 354 ASP A N 1
ATOM 2889 C CA . ASP A 1 354 ? 0.321 -8.911 30.971 1.00 79.50 354 ASP A CA 1
ATOM 2890 C C . ASP A 1 354 ? 1.306 -10.079 30.867 1.00 79.50 354 ASP A C 1
ATOM 2892 O O . ASP A 1 354 ? 0.954 -11.231 31.133 1.00 79.50 354 ASP A O 1
ATOM 2896 N N . LEU A 1 355 ? 2.575 -9.776 30.580 1.00 82.50 355 LEU A N 1
ATOM 2897 C CA . LEU A 1 355 ? 3.647 -10.771 30.579 1.00 82.50 355 LEU A CA 1
ATOM 2898 C C . LEU A 1 355 ? 3.897 -11.318 31.993 1.00 82.50 355 LEU A C 1
ATOM 2900 O O . LEU A 1 355 ? 4.063 -12.521 32.169 1.00 82.50 355 LEU A O 1
ATOM 2904 N N . ALA A 1 356 ? 3.851 -10.461 33.017 1.00 81.94 356 ALA A N 1
ATOM 2905 C CA . ALA A 1 356 ? 3.988 -10.882 34.409 1.00 81.94 356 ALA A CA 1
ATOM 2906 C C . ALA A 1 356 ? 2.838 -11.807 34.853 1.00 81.94 356 ALA A C 1
ATOM 2908 O O . ALA A 1 356 ? 3.076 -12.765 35.588 1.00 81.94 356 ALA A O 1
ATOM 2909 N N . LYS A 1 357 ? 1.612 -11.584 34.361 1.00 84.56 357 LYS A N 1
ATOM 2910 C CA . LYS A 1 357 ? 0.478 -12.498 34.582 1.00 84.56 357 LYS A CA 1
ATOM 2911 C C . LYS A 1 357 ? 0.659 -13.842 33.880 1.00 84.56 357 LYS A C 1
ATOM 2913 O O . LYS A 1 357 ? 0.304 -14.863 34.460 1.00 84.56 357 LYS A O 1
ATOM 2918 N N . CYS A 1 358 ? 1.235 -13.862 32.677 1.00 85.31 358 CYS A N 1
ATOM 2919 C CA . CYS A 1 358 ? 1.544 -15.113 31.977 1.00 85.31 358 CYS A CA 1
ATOM 2920 C C . CYS A 1 358 ? 2.602 -15.933 32.730 1.00 85.31 358 CYS A C 1
ATOM 2922 O O . CYS A 1 358 ? 2.417 -17.128 32.925 1.00 85.31 358 CYS A O 1
ATOM 2924 N N . ILE A 1 359 ? 3.647 -15.277 33.242 1.00 84.19 359 ILE A N 1
ATOM 2925 C CA . ILE A 1 359 ? 4.674 -15.916 34.083 1.00 84.19 359 ILE A CA 1
ATOM 2926 C C . ILE A 1 359 ? 4.059 -16.450 35.389 1.00 84.19 359 ILE A C 1
ATOM 2928 O O . ILE A 1 359 ? 4.417 -17.526 35.860 1.00 84.19 359 ILE A O 1
ATOM 2932 N N . ALA A 1 360 ? 3.108 -15.722 35.983 1.00 86.62 360 ALA A N 1
ATOM 2933 C CA . ALA A 1 360 ? 2.396 -16.185 37.174 1.00 86.62 360 ALA A CA 1
ATOM 2934 C C . ALA A 1 360 ? 1.523 -17.426 36.897 1.00 86.62 360 ALA A C 1
ATOM 2936 O O . ALA A 1 360 ? 1.410 -18.291 37.764 1.00 86.62 360 ALA A O 1
ATOM 2937 N N . LEU A 1 361 ? 0.937 -17.530 35.698 1.00 87.62 361 LEU A N 1
ATOM 2938 C CA . LEU A 1 361 ? 0.186 -18.707 35.254 1.00 87.62 361 LEU A CA 1
ATOM 2939 C C . LEU A 1 361 ? 1.100 -19.915 35.019 1.00 87.62 361 LEU A C 1
ATOM 2941 O O . LEU A 1 361 ? 0.785 -21.001 35.493 1.00 87.62 361 LEU A O 1
ATOM 2945 N N . GLU A 1 362 ? 2.219 -19.729 34.317 1.00 87.81 362 GLU A N 1
ATOM 2946 C CA . GLU A 1 362 ? 3.232 -20.775 34.109 1.00 87.81 362 GLU A CA 1
ATOM 2947 C C . GLU A 1 362 ? 3.694 -21.344 35.456 1.00 87.81 362 GLU A C 1
ATOM 2949 O O . GLU A 1 362 ? 3.604 -22.545 35.703 1.00 87.81 362 GLU A O 1
ATOM 2954 N N . TRP A 1 363 ? 4.022 -20.457 36.398 1.00 87.12 363 TRP A N 1
ATOM 2955 C CA . TRP A 1 363 ? 4.419 -20.858 37.743 1.00 87.12 363 TRP A CA 1
ATOM 2956 C C . TRP A 1 363 ? 3.302 -21.583 38.517 1.00 87.12 363 TRP A C 1
ATOM 2958 O O . TRP A 1 363 ? 3.582 -22.488 39.305 1.00 87.12 363 TRP A O 1
ATOM 2968 N N . ALA A 1 364 ? 2.030 -21.232 38.287 1.00 87.62 364 ALA A N 1
ATOM 2969 C CA . ALA A 1 364 ? 0.893 -21.945 38.874 1.00 87.62 364 ALA A CA 1
ATOM 2970 C C . ALA A 1 364 ? 0.814 -23.397 38.388 1.00 87.62 364 ALA A C 1
ATOM 2972 O O . ALA A 1 364 ? 0.534 -24.294 39.182 1.00 87.62 364 ALA A O 1
ATOM 2973 N N . ILE A 1 365 ? 1.065 -23.624 37.097 1.00 86.94 365 ILE A N 1
ATOM 2974 C CA . ILE A 1 365 ? 1.027 -24.951 36.474 1.00 86.94 365 ILE A CA 1
ATOM 2975 C C . ILE A 1 365 ? 2.185 -25.814 36.992 1.00 86.94 365 ILE A C 1
ATOM 2977 O O . ILE A 1 365 ? 1.965 -26.968 37.367 1.00 86.94 365 ILE A O 1
ATOM 2981 N N . ASP A 1 366 ? 3.386 -25.248 37.109 1.00 87.81 366 ASP A N 1
ATOM 2982 C CA . ASP A 1 366 ? 4.548 -25.953 37.666 1.00 87.81 366 ASP A CA 1
ATOM 2983 C C . ASP A 1 366 ? 4.320 -26.371 39.127 1.00 87.81 366 ASP A C 1
ATOM 2985 O O . ASP A 1 366 ? 4.647 -27.488 39.539 1.00 87.81 366 ASP A O 1
ATOM 2989 N N . LEU A 1 367 ? 3.714 -25.489 39.929 1.00 86.00 367 LEU A N 1
ATOM 2990 C CA . LEU A 1 367 ? 3.357 -25.794 41.316 1.00 86.00 367 LEU A CA 1
ATOM 2991 C C . LEU A 1 367 ? 2.280 -26.876 41.409 1.00 86.00 367 LEU A C 1
ATOM 2993 O O . LEU A 1 367 ? 2.379 -27.750 42.268 1.00 86.00 367 LEU A O 1
ATOM 2997 N N . ALA A 1 368 ? 1.281 -26.839 40.525 1.00 83.62 368 ALA A N 1
ATOM 2998 C CA . ALA A 1 368 ? 0.252 -27.871 40.463 1.00 83.62 368 ALA A CA 1
ATOM 2999 C C . ALA A 1 368 ? 0.837 -29.243 40.093 1.00 83.62 368 ALA A C 1
ATOM 3001 O O . ALA A 1 368 ? 0.407 -30.241 40.650 1.00 83.62 368 ALA A O 1
ATOM 3002 N N . THR A 1 369 ? 1.834 -29.280 39.206 1.00 83.50 369 THR A N 1
ATOM 3003 C CA . THR A 1 369 ? 2.463 -30.526 38.725 1.00 83.50 369 THR A CA 1
ATOM 3004 C C . THR A 1 369 ? 3.486 -31.099 39.711 1.00 83.50 369 THR A C 1
ATOM 3006 O O . THR A 1 369 ? 3.756 -32.293 39.704 1.00 83.50 369 THR A O 1
ATOM 3009 N N . SER A 1 370 ? 4.100 -30.256 40.547 1.00 80.62 370 SER A N 1
ATOM 3010 C CA . SER A 1 370 ? 5.127 -30.683 41.512 1.00 80.62 370 SER A CA 1
ATOM 3011 C C . SER A 1 370 ? 4.581 -31.046 42.896 1.00 80.62 370 SER A C 1
ATOM 3013 O O . SER A 1 370 ? 5.278 -31.713 43.659 1.00 80.62 370 SER A O 1
ATOM 3015 N N . GLN A 1 371 ? 3.378 -30.581 43.252 1.00 71.06 371 GLN A N 1
ATOM 3016 C CA . GLN A 1 371 ? 2.767 -30.796 44.575 1.00 71.06 371 GLN A CA 1
ATOM 3017 C C . GLN A 1 371 ? 1.407 -31.508 44.535 1.00 71.06 371 GLN A C 1
ATOM 3019 O O . GLN A 1 371 ? 0.867 -31.794 45.606 1.00 71.06 371 GLN A O 1
ATOM 3024 N N . GLY A 1 372 ? 0.845 -31.732 43.346 1.00 54.62 372 GLY A N 1
ATOM 3025 C CA . GLY A 1 372 ? -0.345 -32.551 43.102 1.00 54.62 372 GLY A CA 1
ATOM 3026 C C . GLY A 1 372 ? 0.048 -33.831 42.391 1.00 54.62 372 GLY A C 1
ATOM 3027 O O . GLY A 1 372 ? -0.646 -34.841 42.634 1.00 54.62 372 GLY A O 1
#

Radius of gyration: 32.85 Å; chains: 1; bounding box: 66×62×94 Å

Foldseek 3Di:
DQVVCVVVVVFQADDPDPPRDGCQWDDDPPDIDGGGDPDPSSVVVVVVVVVVCVLLVQLVVVVVVVCLVQCVPDPVSVVCCVVPVDPFDCQQPLCQVPDDSSHFAFDPPPCRVPSDDPQNQADPVSQAGPLVVLPNTGDPVRSVSVNPDDGDPDDDPDDQADPQDPVRDDDSVSSSCVSCVVLVVPPVQNLVVVLVVLLQLLCCLAPNNDRCPPPDDPDPVSVVCCLVPPVLVPDDPVCNVLSVVLVVLSVVLSVVVSCCCSPPVDDDDSVVSSVVSRVVSVVVVVVPPPPPPPPPDPDPPPPPPDAADDAPDKDKDKAWDDDPQKIKIKIFIAHNVRDTPDIDMDIDRDPDRVVSVVVNVVVVVVCVVVPD

InterPro domains:
  IPR052929 RNase H-like EbsB-related [PTHR47074] (254-369)

pLDDT: mean 76.34, std 11.47, range [33.56, 90.94]

Sequence (372 aa):
MLAMEEHRRKFHGIKVVPIAPLVTHLLFVDDIILVGRANVQESARLLDCIRRAADFNLAFLAKLGWTMAANIEKIWVKMLKAKYCRLDSFLHYPWVPKLTDFRPSPRARGIDDIPLMADNLKSQDGLSWNVDLVKEIFEEESAKAILGIHWARSYLEDRIIWLDSKKGNFSVKSAYLEINASKFNLDQSKVWKLLCDYVKRLWFGSKWCLRLDQVEFSSFVDYLNFILKSVYNSLKMEKKKEFTLFGALIIEFVWRKRNQFVFKNETLDPTHDINTLNSRAKELFVAAGPVQKLAPRAQVSSNANWKPPQHDFIKLNFDASIKQDVSAIGLVARDHWGNAIKMWSKKSSSLNVDLAKCIALEWAIDLATSQG

Organism: NCBI:txid714518